Protein AF-A0A6G9AA62-F1 (afdb_monomer)

pLDDT: mean 89.62, std 13.91, range [37.59, 98.62]

Solvent-accessible surface area (backbone atoms only — not comparable to full-atom values): 10728 Å² total; per-residue (Å²): 132,85,83,77,78,73,75,77,73,77,62,62,68,56,56,49,32,52,48,32,47,56,48,25,75,75,38,83,63,73,64,15,57,51,30,44,52,48,27,54,50,53,51,53,49,50,54,50,49,55,50,51,53,52,52,49,50,51,51,50,53,51,49,56,52,51,52,53,52,49,55,53,50,50,55,50,48,53,52,50,51,53,49,51,53,52,50,50,52,50,50,51,50,54,51,51,51,53,50,50,50,48,53,52,50,52,52,52,51,52,52,52,53,53,51,49,54,52,50,53,52,50,51,52,49,53,50,53,53,50,52,51,49,50,53,51,49,52,57,48,54,75,79,43,81,92,69,61,67,68,57,51,55,49,52,33,55,52,24,52,54,48,21,57,53,22,57,76,70,69,38,64,68,64,17,51,52,22,50,53,53,27,49,54,44,52,51,56,57,49,57,49,60,61,61,80,74,114

Organism: NCBI:txid1404367

Mean predicted aligned error: 13.98 Å

Radius of gyration: 66.53 Å; Cα contacts (8 Å, |Δi|>4): 62; chains: 1; bounding box: 131×29×160 Å

Secondary structure (DSSP, 8-state):
------PPPP-HHHHHHHHHHHHHTTS-SHHHHHHHHHHHHHHHHHHHHHHHHHHHHHHHHHHHHHHHHHHHHHHHHHHHHHHHHHHHHHHHHHHHHHHHHHHHHHHHHHHHHHHHHHHHHHHHHHHHHHHHHHHHHHHHHHH-----HHHHHHHHHHHHHHHHHHHHHT-HHHHHHHHHHHHHHHHHHHHHHHHTT-

Structure (mmCIF, N/CA/C/O backbone):
data_AF-A0A6G9AA62-F1
#
_entry.id   AF-A0A6G9AA62-F1
#
loop_
_atom_site.group_PDB
_atom_site.id
_atom_site.type_symbol
_atom_site.label_atom_id
_atom_site.label_alt_id
_atom_site.label_comp_id
_atom_site.label_asym_id
_atom_site.label_entity_id
_atom_site.label_seq_id
_atom_site.pdbx_PDB_ins_code
_atom_site.Cartn_x
_atom_site.Cartn_y
_atom_site.Cartn_z
_atom_site.occupancy
_atom_site.B_iso_or_equiv
_atom_site.auth_seq_id
_atom_site.auth_comp_id
_atom_site.auth_asym_id
_atom_site.auth_atom_id
_atom_site.pdbx_PDB_model_num
ATOM 1 N N . MET A 1 1 ? 18.155 13.838 -45.714 1.00 38.03 1 MET A N 1
ATOM 2 C CA . MET A 1 1 ? 19.305 14.451 -46.409 1.00 38.03 1 MET A CA 1
ATOM 3 C C . MET A 1 1 ? 19.414 13.791 -47.768 1.00 38.03 1 MET A C 1
ATOM 5 O O . MET A 1 1 ? 19.450 12.569 -47.820 1.00 38.03 1 MET A O 1
ATOM 9 N N . SER A 1 2 ? 19.324 14.575 -48.843 1.00 37.59 2 SER A N 1
ATOM 10 C CA . SER A 1 2 ? 19.355 14.083 -50.222 1.00 37.59 2 SER A CA 1
ATOM 11 C C . SER A 1 2 ? 20.676 13.378 -50.504 1.00 37.59 2 SER A C 1
ATOM 13 O O . SER A 1 2 ? 21.735 13.972 -50.319 1.00 37.59 2 SER A O 1
ATOM 15 N N . ALA A 1 3 ? 20.611 12.127 -50.956 1.00 42.94 3 ALA A N 1
ATOM 16 C CA . ALA A 1 3 ? 21.754 11.456 -51.547 1.00 42.94 3 ALA A CA 1
ATOM 17 C C . ALA A 1 3 ? 22.099 12.197 -52.842 1.00 42.94 3 ALA A C 1
ATOM 19 O O . ALA A 1 3 ? 21.400 12.078 -53.850 1.00 42.94 3 ALA A O 1
ATOM 20 N N . THR A 1 4 ? 23.142 13.020 -52.799 1.00 39.53 4 THR A N 1
ATOM 21 C CA . THR A 1 4 ? 23.744 13.581 -54.001 1.00 39.53 4 THR A CA 1
ATOM 22 C C . THR A 1 4 ? 24.375 12.411 -54.743 1.00 39.53 4 THR A C 1
ATOM 24 O O . THR A 1 4 ? 25.478 11.981 -54.417 1.00 39.53 4 THR A O 1
ATOM 27 N N . VAL A 1 5 ? 23.639 11.840 -55.697 1.00 45.09 5 VAL A N 1
ATOM 28 C CA . VAL A 1 5 ? 24.186 10.899 -56.673 1.00 45.09 5 VAL A CA 1
ATOM 29 C C . VAL A 1 5 ? 25.213 11.688 -57.471 1.00 45.09 5 VAL A C 1
ATOM 31 O O . VAL A 1 5 ? 24.863 12.426 -58.389 1.00 45.09 5 VAL A O 1
ATOM 34 N N . VAL A 1 6 ? 26.476 11.601 -57.059 1.00 44.94 6 VAL A N 1
ATOM 35 C CA . VAL A 1 6 ? 27.604 12.078 -57.852 1.00 44.94 6 VAL A CA 1
ATOM 36 C C . VAL A 1 6 ? 27.614 11.204 -59.105 1.00 44.94 6 VAL A C 1
ATOM 38 O O . VAL A 1 6 ? 27.810 9.991 -58.986 1.00 44.94 6 VAL A O 1
ATOM 41 N N . PRO A 1 7 ? 27.344 11.759 -60.299 1.00 42.62 7 PRO A N 1
ATOM 42 C CA . PRO A 1 7 ? 27.456 10.990 -61.523 1.00 42.62 7 PRO A CA 1
ATOM 43 C C . PRO A 1 7 ? 28.919 10.572 -61.644 1.00 42.62 7 PRO A C 1
ATOM 45 O O . PRO A 1 7 ? 29.801 11.435 -61.615 1.00 42.62 7 PRO A O 1
ATOM 48 N N . LEU A 1 8 ? 29.188 9.267 -61.750 1.00 47.47 8 LEU A N 1
ATOM 49 C CA . LEU A 1 8 ? 30.526 8.811 -62.110 1.00 47.47 8 LEU A CA 1
ATOM 50 C C . LEU A 1 8 ? 30.920 9.518 -63.420 1.00 47.47 8 LEU A C 1
ATOM 52 O O . LEU A 1 8 ? 30.143 9.466 -64.380 1.00 47.47 8 LEU A O 1
ATOM 56 N N . PRO A 1 9 ? 32.081 10.193 -63.481 1.00 49.47 9 PRO A N 1
ATOM 57 C CA . PRO A 1 9 ? 32.549 10.781 -64.724 1.00 49.47 9 PRO A CA 1
ATOM 58 C C . PRO A 1 9 ? 32.715 9.678 -65.784 1.00 49.47 9 PRO A C 1
ATOM 60 O O . PRO A 1 9 ? 33.077 8.549 -65.437 1.00 49.47 9 PRO A O 1
ATOM 63 N N . PRO A 1 10 ? 32.444 9.972 -67.069 1.00 52.28 10 PRO A N 1
ATOM 64 C CA . PRO A 1 10 ? 32.625 9.005 -68.143 1.00 52.28 10 PRO A CA 1
ATOM 65 C C . PRO A 1 10 ? 34.072 8.501 -68.139 1.00 52.28 10 PRO A C 1
ATOM 67 O O . PRO A 1 10 ? 34.992 9.291 -67.949 1.00 52.28 10 PRO A O 1
ATOM 70 N N . ASN A 1 11 ? 34.213 7.181 -68.299 1.00 60.34 11 ASN A N 1
ATOM 71 C CA . ASN A 1 11 ? 35.403 6.319 -68.288 1.00 60.34 11 ASN A CA 1
ATOM 72 C C . ASN A 1 11 ? 36.683 6.883 -68.956 1.00 60.34 11 ASN A C 1
ATOM 74 O O . ASN A 1 11 ? 37.228 6.286 -69.884 1.00 60.34 11 ASN A O 1
ATOM 78 N N . SER A 1 12 ? 37.231 7.983 -68.451 1.00 60.78 12 SER A N 1
ATOM 79 C CA . SER A 1 12 ? 38.479 8.594 -68.922 1.00 60.78 12 SER A CA 1
ATOM 80 C C . SER A 1 12 ? 39.673 7.645 -68.773 1.00 60.78 12 SER A C 1
ATOM 82 O O . SER A 1 12 ? 40.617 7.675 -69.564 1.00 60.78 12 SER A O 1
ATOM 84 N N . SER A 1 13 ? 39.607 6.735 -67.797 1.00 64.75 13 SER A N 1
ATOM 85 C CA . SER A 1 13 ? 40.552 5.631 -67.633 1.00 64.75 13 SER A CA 1
ATOM 86 C C . SER A 1 13 ? 40.471 4.612 -68.774 1.00 64.75 13 SER A C 1
ATOM 88 O O . SER A 1 13 ? 41.521 4.160 -69.215 1.00 64.75 13 SER A O 1
ATOM 90 N N . SER A 1 14 ? 39.274 4.304 -69.293 1.00 76.06 14 SER A N 1
ATOM 91 C CA . SER A 1 14 ? 39.082 3.418 -70.455 1.00 76.06 14 SER A CA 1
ATOM 92 C C . SER A 1 14 ? 39.624 4.054 -71.727 1.00 76.06 14 SER A C 1
ATOM 94 O O . SER A 1 14 ? 40.351 3.413 -72.475 1.00 76.06 14 SER A O 1
ATOM 96 N N . GLU A 1 15 ? 39.351 5.342 -71.944 1.00 83.62 15 GLU A N 1
ATOM 97 C CA . GLU A 1 15 ? 39.896 6.071 -73.095 1.00 83.62 15 GLU A CA 1
ATOM 98 C C . GLU A 1 15 ? 41.434 6.106 -73.058 1.00 83.62 15 GLU A C 1
ATOM 100 O O . GLU A 1 15 ? 42.099 5.928 -74.081 1.00 83.62 15 GLU A O 1
ATOM 105 N N . THR A 1 16 ? 42.011 6.259 -71.862 1.00 85.69 16 THR A N 1
ATOM 106 C CA . THR A 1 16 ? 43.465 6.253 -71.653 1.00 85.69 16 THR A CA 1
ATOM 107 C C . THR A 1 16 ? 44.072 4.864 -71.872 1.00 85.69 16 THR A C 1
ATOM 109 O O . THR A 1 16 ? 45.097 4.745 -72.545 1.00 85.69 16 THR A O 1
ATOM 112 N N . THR A 1 17 ? 43.469 3.795 -71.344 1.00 89.75 17 THR A N 1
ATOM 113 C CA . THR A 1 17 ? 43.980 2.425 -71.531 1.00 89.75 17 THR A CA 1
ATOM 114 C C . THR A 1 17 ? 43.822 1.946 -72.974 1.00 89.75 17 THR A C 1
ATOM 116 O O . THR A 1 17 ? 44.737 1.302 -73.497 1.00 89.75 17 THR A O 1
ATOM 119 N N . ASP A 1 18 ? 42.738 2.319 -73.656 1.00 88.62 18 ASP A N 1
ATOM 120 C CA . ASP A 1 18 ? 42.514 2.014 -75.072 1.00 88.62 18 ASP A CA 1
ATOM 121 C C . ASP A 1 18 ? 43.479 2.780 -75.983 1.00 88.62 18 ASP A C 1
ATOM 123 O O . ASP A 1 18 ? 44.032 2.206 -76.928 1.00 88.62 18 ASP A O 1
ATOM 127 N N . PHE A 1 19 ? 43.773 4.045 -75.662 1.00 90.25 19 PHE A N 1
ATOM 128 C CA . PHE A 1 19 ? 44.821 4.810 -76.336 1.00 90.25 19 PHE A CA 1
ATOM 129 C C . PHE A 1 19 ? 46.203 4.162 -76.164 1.00 90.25 19 PHE A C 1
ATOM 131 O O . PHE A 1 19 ? 46.916 3.971 -77.151 1.00 90.25 19 PHE A O 1
ATOM 138 N N . LEU A 1 20 ? 46.571 3.762 -74.941 1.00 91.00 20 LEU A N 1
ATOM 139 C CA . LEU A 1 20 ? 47.844 3.080 -74.667 1.00 91.00 20 LEU A CA 1
ATOM 140 C C . LEU A 1 20 ? 47.952 1.747 -75.421 1.00 91.00 20 LEU A C 1
ATOM 142 O O . LEU A 1 20 ? 49.006 1.437 -75.979 1.00 91.00 20 LEU A O 1
ATOM 146 N N . ARG A 1 21 ? 46.855 0.985 -75.502 1.00 90.31 21 ARG A N 1
ATOM 147 C CA . ARG A 1 21 ? 46.782 -0.286 -76.239 1.00 90.31 21 ARG A CA 1
ATOM 148 C C . ARG A 1 21 ? 46.886 -0.076 -77.757 1.00 90.31 21 ARG A C 1
ATOM 150 O O . ARG A 1 21 ? 47.583 -0.837 -78.427 1.00 90.31 21 ARG A O 1
ATOM 157 N N . ARG A 1 22 ? 46.270 0.985 -78.293 1.00 90.81 22 ARG A N 1
ATOM 158 C CA . ARG A 1 22 ? 46.370 1.383 -79.711 1.00 90.81 22 ARG A CA 1
ATOM 159 C C . ARG A 1 22 ? 47.747 1.949 -80.074 1.00 90.81 22 ARG A C 1
ATOM 161 O O . ARG A 1 22 ? 48.219 1.738 -81.183 1.00 90.81 22 ARG A O 1
ATOM 168 N N . MET A 1 23 ? 48.416 2.644 -79.158 1.00 87.56 23 MET A N 1
ATOM 169 C CA . MET A 1 23 ? 49.804 3.079 -79.352 1.00 87.56 23 MET A CA 1
ATOM 170 C C . MET A 1 23 ? 50.776 1.900 -79.312 1.00 87.56 23 MET A C 1
ATOM 172 O O . MET A 1 23 ? 51.691 1.829 -80.130 1.00 87.56 23 MET A O 1
ATOM 176 N N . ALA A 1 24 ? 50.553 0.943 -78.411 1.00 88.88 24 ALA A N 1
ATOM 177 C CA . ALA A 1 24 ? 51.360 -0.267 -78.335 1.00 88.88 24 ALA A CA 1
ATOM 178 C C . ALA A 1 24 ? 51.290 -1.117 -79.615 1.00 88.88 24 ALA A C 1
ATOM 180 O O . ALA A 1 24 ? 52.281 -1.748 -79.967 1.00 88.88 24 ALA A O 1
ATOM 181 N N . SER A 1 25 ? 50.160 -1.112 -80.336 1.00 87.06 25 SER A N 1
ATOM 182 C CA . SER A 1 25 ? 50.032 -1.820 -81.618 1.00 87.06 25 SER A CA 1
ATOM 183 C C . SER A 1 25 ? 50.725 -1.119 -82.795 1.00 87.06 25 SER A C 1
ATOM 185 O O . SER A 1 25 ? 50.961 -1.758 -83.818 1.00 87.06 25 SER A O 1
ATOM 187 N N . MET A 1 26 ? 51.085 0.164 -82.657 1.00 87.94 26 MET A N 1
ATOM 188 C CA . MET A 1 26 ? 51.814 0.940 -83.674 1.00 87.94 26 MET A CA 1
ATOM 189 C C . MET A 1 26 ? 53.333 1.003 -83.434 1.00 87.94 26 MET A C 1
ATOM 191 O O . MET A 1 26 ? 54.069 1.395 -84.338 1.00 87.94 26 MET A O 1
ATOM 195 N N . VAL A 1 27 ? 53.823 0.628 -82.246 1.00 83.56 27 VAL A N 1
ATOM 196 C CA . VAL A 1 27 ? 55.244 0.729 -81.863 1.00 83.56 27 VAL A CA 1
ATOM 197 C C . VAL A 1 27 ? 55.811 -0.659 -81.551 1.00 83.56 27 VAL A C 1
ATOM 199 O O . VAL A 1 27 ? 55.365 -1.327 -80.624 1.00 83.56 27 VAL A O 1
ATOM 202 N N . SER A 1 28 ? 56.831 -1.095 -82.295 1.00 76.56 28 SER A N 1
ATOM 203 C CA . SER A 1 28 ? 57.456 -2.415 -82.120 1.00 76.56 28 SER A CA 1
ATOM 204 C C . SER A 1 28 ? 58.510 -2.451 -81.002 1.00 76.56 28 SER A C 1
ATOM 206 O O . SER A 1 28 ? 59.253 -1.489 -80.800 1.00 76.56 28 SER A O 1
ATOM 208 N N . GLY A 1 29 ? 58.644 -3.600 -80.332 1.00 84.19 29 GLY A N 1
ATOM 209 C CA . GLY A 1 29 ? 59.690 -3.869 -79.337 1.00 84.19 29 GLY A CA 1
ATOM 210 C C . GLY A 1 29 ? 59.310 -3.478 -77.902 1.00 84.19 29 GLY A C 1
ATOM 211 O O . GLY A 1 29 ? 58.136 -3.371 -77.552 1.00 84.19 29 GLY A O 1
ATOM 212 N N . ARG A 1 30 ? 60.321 -3.249 -77.053 1.00 86.50 30 ARG A N 1
ATOM 213 C CA . ARG A 1 30 ? 60.190 -3.029 -75.595 1.00 86.50 30 ARG A CA 1
ATOM 214 C C . ARG A 1 30 ? 59.218 -1.907 -75.201 1.00 86.50 30 ARG A C 1
ATOM 216 O O . ARG A 1 30 ? 58.569 -1.995 -74.162 1.00 86.50 30 ARG A O 1
ATOM 223 N N . ASN A 1 31 ? 59.092 -0.870 -76.027 1.00 86.56 31 ASN A N 1
ATOM 224 C CA . ASN A 1 31 ? 58.201 0.260 -75.757 1.00 86.56 31 ASN A CA 1
ATOM 225 C C . ASN A 1 31 ? 56.719 -0.134 -75.872 1.00 86.56 31 ASN A C 1
ATOM 227 O O . ASN A 1 31 ? 55.917 0.296 -75.046 1.00 86.56 31 ASN A O 1
ATOM 231 N N . GLY A 1 32 ? 56.360 -0.998 -76.830 1.00 88.12 32 GLY A N 1
ATOM 232 C CA . GLY A 1 32 ? 54.996 -1.524 -76.961 1.00 88.12 32 GLY A CA 1
ATOM 233 C C . GLY A 1 32 ? 54.593 -2.388 -75.761 1.00 88.12 32 GLY A C 1
ATOM 234 O O . GLY A 1 32 ? 53.513 -2.211 -75.198 1.00 88.12 32 GLY A O 1
ATOM 235 N N . GLU A 1 33 ? 55.496 -3.250 -75.281 1.00 91.12 33 GLU A N 1
ATOM 236 C CA . GLU A 1 33 ? 55.266 -4.061 -74.074 1.00 91.12 33 GLU A CA 1
ATOM 237 C C . GLU A 1 33 ? 55.091 -3.208 -72.810 1.00 91.12 33 GLU A C 1
ATOM 239 O O . GLU A 1 33 ? 54.241 -3.511 -71.970 1.00 91.12 33 GLU A O 1
ATOM 244 N N . MET A 1 34 ? 55.870 -2.130 -72.664 1.00 91.75 34 MET A N 1
ATOM 245 C CA . MET A 1 34 ? 55.733 -1.204 -71.536 1.00 91.75 34 MET A CA 1
ATOM 246 C C . MET A 1 34 ? 54.380 -0.483 -71.540 1.00 91.75 34 MET A C 1
ATOM 248 O O . MET A 1 34 ? 53.775 -0.347 -70.478 1.00 91.75 34 MET A O 1
ATOM 252 N N . LEU A 1 35 ? 53.878 -0.075 -72.710 1.00 92.56 35 LEU A N 1
ATOM 253 C CA . LEU A 1 35 ? 52.559 0.555 -72.844 1.00 92.56 35 LEU A CA 1
ATOM 254 C C . LEU A 1 35 ? 51.418 -0.420 -72.509 1.00 92.56 35 LEU A C 1
ATOM 256 O O . LEU A 1 35 ? 50.489 -0.043 -71.795 1.00 92.56 35 LEU A O 1
ATOM 260 N N . LEU A 1 36 ? 51.513 -1.685 -72.937 1.00 91.44 36 LEU A N 1
ATOM 261 C CA . LEU A 1 36 ? 50.539 -2.722 -72.561 1.00 91.44 36 LEU A CA 1
ATOM 262 C C . LEU A 1 36 ? 50.559 -3.013 -71.057 1.00 91.44 36 LEU A C 1
ATOM 264 O O . LEU A 1 36 ? 49.500 -3.115 -70.436 1.00 91.44 36 LEU A O 1
ATOM 268 N N . ARG A 1 37 ? 51.752 -3.103 -70.451 1.00 93.25 37 ARG A N 1
ATOM 269 C CA . ARG A 1 37 ? 51.889 -3.268 -68.994 1.00 93.25 37 ARG A CA 1
ATOM 270 C C . ARG A 1 37 ? 51.317 -2.075 -68.234 1.00 93.25 37 ARG A C 1
ATOM 272 O O . ARG A 1 37 ? 50.638 -2.284 -67.235 1.00 93.25 37 ARG A O 1
ATOM 279 N N . ALA A 1 38 ? 51.559 -0.851 -68.703 1.00 92.69 38 ALA A N 1
ATOM 280 C CA . ALA A 1 38 ? 51.006 0.357 -68.098 1.00 92.69 38 ALA A CA 1
ATOM 281 C C . ALA A 1 38 ? 49.471 0.374 -68.170 1.00 92.69 38 ALA A C 1
ATOM 283 O O . ALA A 1 38 ? 48.826 0.638 -67.157 1.00 92.69 38 ALA A O 1
ATOM 284 N N . ALA A 1 39 ? 48.886 0.017 -69.319 1.00 90.88 39 ALA A N 1
ATOM 285 C CA . ALA A 1 39 ? 47.436 -0.082 -69.476 1.00 90.88 39 ALA A CA 1
ATOM 286 C C . ALA A 1 39 ? 46.817 -1.105 -68.503 1.00 90.88 39 ALA A C 1
ATOM 288 O O . ALA A 1 39 ? 45.863 -0.778 -67.801 1.00 90.88 39 ALA A O 1
ATOM 289 N N . ALA A 1 40 ? 47.406 -2.302 -68.391 1.00 92.06 40 ALA A N 1
ATOM 290 C CA . ALA A 1 40 ? 46.944 -3.335 -67.458 1.00 92.06 40 ALA A CA 1
ATOM 291 C C . ALA A 1 40 ? 47.064 -2.905 -65.982 1.00 92.06 40 ALA A C 1
ATOM 293 O O . ALA A 1 40 ? 46.194 -3.207 -65.163 1.00 92.06 40 ALA A O 1
ATOM 294 N N . LEU A 1 41 ? 48.125 -2.169 -65.633 1.00 94.62 41 LEU A N 1
ATOM 295 C CA . LEU A 1 41 ? 48.307 -1.630 -64.284 1.00 94.62 41 LEU A CA 1
ATOM 296 C C . LEU A 1 41 ? 47.235 -0.589 -63.948 1.00 94.62 41 LEU A C 1
ATOM 298 O O . LEU A 1 41 ? 46.621 -0.689 -62.887 1.00 94.62 41 LEU A O 1
ATOM 302 N N . ILE A 1 42 ? 46.977 0.359 -64.855 1.00 92.06 42 ILE A N 1
ATOM 303 C CA . ILE A 1 42 ? 45.942 1.391 -64.686 1.00 92.06 42 ILE A CA 1
ATOM 304 C C . ILE A 1 42 ? 44.567 0.743 -64.509 1.00 92.06 42 ILE A C 1
ATOM 306 O O . ILE A 1 42 ? 43.839 1.108 -63.589 1.00 92.06 42 ILE A O 1
ATOM 310 N N . GLU A 1 43 ? 44.238 -0.259 -65.324 1.00 90.81 43 GLU A N 1
ATOM 311 C CA . GLU A 1 43 ? 42.973 -0.993 -65.236 1.00 90.81 43 GLU A CA 1
ATOM 312 C C . GLU A 1 43 ? 42.830 -1.733 -63.892 1.00 90.81 43 GLU A C 1
ATOM 314 O O . GLU A 1 43 ? 41.805 -1.613 -63.218 1.00 90.81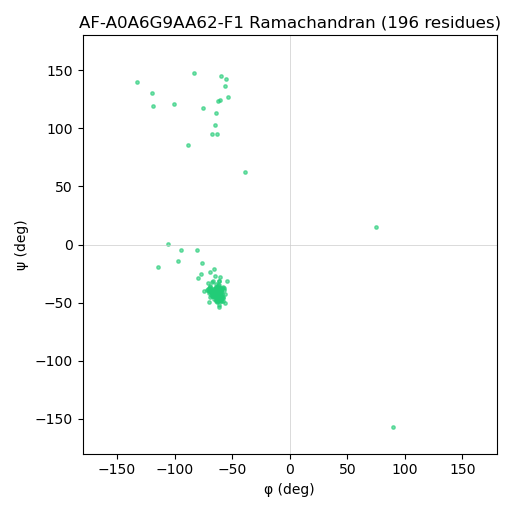 43 GLU A O 1
ATOM 319 N N . SER A 1 44 ? 43.886 -2.415 -63.431 1.00 93.06 44 SER A N 1
ATOM 320 C CA . SER A 1 44 ? 43.871 -3.107 -62.133 1.00 93.06 44 SER A CA 1
ATOM 321 C C . SER A 1 44 ? 43.736 -2.146 -60.943 1.00 93.06 44 SER A C 1
ATOM 323 O O . SER A 1 44 ? 43.000 -2.425 -59.992 1.00 93.06 44 SER A O 1
ATOM 325 N N . LEU A 1 45 ? 44.409 -0.992 -60.999 1.00 93.25 45 LEU A N 1
ATOM 326 C CA . LEU A 1 45 ? 44.331 0.039 -59.968 1.00 93.25 45 LEU A CA 1
ATOM 327 C C . LEU A 1 45 ? 42.959 0.713 -59.963 1.00 93.25 45 LEU A C 1
ATOM 329 O O . LEU A 1 45 ? 42.412 0.919 -58.882 1.00 93.25 45 LEU A O 1
ATOM 333 N N . ALA A 1 46 ? 42.378 0.985 -61.134 1.00 90.00 46 ALA A N 1
ATOM 334 C CA . ALA A 1 46 ? 41.029 1.530 -61.254 1.00 90.00 46 ALA A CA 1
ATOM 335 C C . ALA A 1 46 ? 39.985 0.562 -60.681 1.00 90.00 46 ALA A C 1
ATOM 337 O O . ALA A 1 46 ? 39.140 0.968 -59.883 1.00 90.00 46 ALA A O 1
ATOM 338 N N . GLN A 1 47 ? 40.084 -0.733 -60.998 1.00 90.75 47 GLN A N 1
ATOM 339 C CA . GLN A 1 47 ? 39.176 -1.743 -60.452 1.00 90.75 47 GLN A CA 1
ATOM 340 C C . GLN A 1 47 ? 39.298 -1.865 -58.929 1.00 90.75 47 GLN A C 1
ATOM 342 O O . GLN A 1 47 ? 38.290 -1.966 -58.218 1.00 90.75 47 GLN A O 1
ATOM 347 N N . ARG A 1 48 ? 40.528 -1.827 -58.408 1.00 94.94 48 ARG A N 1
ATOM 348 C CA . ARG A 1 48 ? 40.774 -1.867 -56.963 1.00 94.94 48 ARG A CA 1
ATOM 349 C C . ARG A 1 48 ? 40.263 -0.608 -56.264 1.00 94.94 48 ARG A C 1
ATOM 351 O O . ARG A 1 48 ? 39.664 -0.734 -55.201 1.00 94.94 48 ARG A O 1
ATOM 358 N N . ALA A 1 49 ? 40.451 0.569 -56.861 1.00 93.50 49 ALA A N 1
ATOM 359 C CA . ALA A 1 49 ? 39.939 1.836 -56.342 1.00 93.50 49 ALA A CA 1
ATOM 360 C C . ALA A 1 49 ? 38.404 1.836 -56.287 1.00 93.50 49 ALA A C 1
ATOM 362 O O . ALA A 1 49 ? 37.843 2.068 -55.221 1.00 93.50 49 ALA A O 1
ATOM 363 N N . MET A 1 50 ? 37.728 1.439 -57.371 1.00 91.12 50 MET A N 1
ATOM 364 C CA . MET A 1 50 ? 36.262 1.327 -57.392 1.00 91.12 50 MET A CA 1
ATOM 365 C C . MET A 1 50 ? 35.733 0.339 -56.346 1.00 91.12 50 MET A C 1
ATOM 367 O O . MET A 1 50 ? 34.706 0.577 -55.715 1.00 91.12 50 MET A O 1
ATOM 371 N N . THR A 1 51 ? 36.422 -0.787 -56.149 1.00 95.44 51 THR A N 1
ATOM 372 C CA . THR A 1 51 ? 36.025 -1.775 -55.134 1.00 95.44 51 THR A CA 1
ATOM 373 C C . THR A 1 51 ? 36.215 -1.220 -53.722 1.00 95.44 51 THR A C 1
ATOM 375 O O . THR A 1 51 ? 35.328 -1.368 -52.884 1.00 95.44 51 THR A O 1
ATOM 378 N N . ALA A 1 52 ? 37.337 -0.541 -53.467 1.00 96.25 52 ALA A N 1
ATOM 379 C CA . ALA A 1 52 ? 37.610 0.101 -52.185 1.00 96.25 52 ALA A CA 1
ATOM 380 C C . ALA A 1 52 ? 36.594 1.211 -51.869 1.00 96.25 52 ALA A C 1
ATOM 382 O O . ALA A 1 52 ? 36.096 1.268 -50.749 1.00 96.25 52 ALA A O 1
ATOM 383 N N . GLU A 1 53 ? 36.224 2.039 -52.848 1.00 95.38 53 GLU A N 1
ATOM 384 C CA . GLU A 1 53 ? 35.217 3.094 -52.676 1.00 95.38 53 GLU A CA 1
ATOM 385 C C . GLU A 1 53 ? 33.833 2.534 -52.340 1.00 95.38 53 GLU A C 1
ATOM 387 O O . GLU A 1 53 ? 33.153 3.074 -51.465 1.00 95.38 53 GLU A O 1
ATOM 392 N N . ARG A 1 54 ? 33.423 1.435 -52.989 1.00 95.81 54 ARG A N 1
ATOM 393 C CA . ARG A 1 54 ? 32.151 0.761 -52.679 1.00 95.81 54 ARG A CA 1
ATOM 394 C C . ARG A 1 54 ? 32.144 0.192 -51.265 1.00 95.81 54 ARG A C 1
ATOM 396 O O . ARG A 1 54 ? 31.169 0.389 -50.548 1.00 95.81 54 ARG A O 1
ATOM 403 N N . LEU A 1 55 ? 33.220 -0.485 -50.863 1.00 96.88 55 LEU A N 1
ATOM 404 C CA . LEU A 1 55 ? 33.348 -1.029 -49.507 1.00 96.88 55 LEU A CA 1
ATOM 405 C C . LEU A 1 55 ? 33.363 0.084 -48.458 1.00 96.88 55 LEU A C 1
ATOM 407 O O . LEU A 1 55 ? 32.707 -0.045 -47.430 1.00 96.88 55 LEU A O 1
ATOM 411 N N . PHE A 1 56 ? 34.055 1.191 -48.732 1.00 96.69 56 PHE A N 1
ATOM 412 C CA . PHE A 1 56 ? 34.073 2.347 -47.843 1.00 96.69 56 PHE A CA 1
ATOM 413 C C . PHE A 1 56 ? 32.675 2.954 -47.672 1.00 96.69 56 PHE A C 1
ATOM 415 O O . PHE A 1 56 ? 32.257 3.200 -46.544 1.00 96.69 56 PHE A O 1
ATOM 422 N N . HIS A 1 57 ? 31.919 3.125 -48.763 1.00 96.56 57 HIS A N 1
ATOM 423 C CA . HIS A 1 57 ? 30.535 3.604 -48.682 1.00 96.56 57 HIS A CA 1
ATOM 424 C C . HIS A 1 57 ? 29.643 2.652 -47.880 1.00 96.56 57 HIS A C 1
ATOM 426 O O . HIS A 1 57 ? 28.899 3.103 -47.013 1.00 96.56 57 HIS A O 1
ATOM 432 N N . GLN A 1 58 ? 29.748 1.339 -48.109 1.00 96.75 58 GLN A N 1
ATOM 433 C CA . GLN A 1 58 ? 28.988 0.345 -47.343 1.00 96.75 58 GLN A CA 1
ATOM 434 C C . GLN A 1 58 ? 29.318 0.406 -45.848 1.00 96.75 58 GLN A C 1
ATOM 436 O O . GLN A 1 58 ? 28.410 0.471 -45.022 1.00 96.75 58 GLN A O 1
ATOM 441 N N . GLN A 1 59 ? 30.604 0.462 -45.495 1.00 97.31 59 GLN A N 1
ATOM 442 C CA . GLN A 1 59 ? 31.033 0.598 -44.102 1.00 97.31 59 GLN A CA 1
ATOM 443 C C . GLN A 1 59 ? 30.555 1.907 -43.475 1.00 97.31 59 GLN A C 1
ATOM 445 O O . GLN A 1 59 ? 30.170 1.923 -42.308 1.00 97.31 59 GLN A O 1
ATOM 450 N N . GLN A 1 60 ? 30.554 3.005 -44.231 1.00 97.12 60 GLN A N 1
ATOM 451 C CA . GLN A 1 60 ? 30.050 4.284 -43.749 1.00 97.12 60 GLN A CA 1
ATOM 452 C C . GLN A 1 60 ? 28.543 4.215 -43.470 1.00 97.12 60 GLN A C 1
ATOM 454 O O . GLN A 1 60 ? 28.095 4.670 -42.416 1.00 97.12 60 GLN A O 1
ATOM 459 N N . GLU A 1 61 ? 27.761 3.605 -44.362 1.00 97.19 61 GLU A N 1
ATOM 460 C CA . GLU A 1 61 ? 26.330 3.388 -44.138 1.00 97.19 61 GLU A CA 1
ATOM 461 C C . GLU A 1 61 ? 26.075 2.513 -42.906 1.00 97.19 61 GLU A C 1
ATOM 463 O O . GLU A 1 61 ? 25.276 2.882 -42.044 1.00 97.19 61 GLU A O 1
ATOM 468 N N . GLU A 1 62 ? 26.776 1.387 -42.771 1.00 97.38 62 GLU A N 1
ATOM 469 C CA . GLU A 1 62 ? 26.654 0.512 -41.601 1.00 97.38 62 GLU A CA 1
ATOM 470 C C . GLU A 1 62 ? 27.057 1.218 -40.306 1.00 97.38 62 GLU A C 1
ATOM 472 O O . GLU A 1 62 ? 26.338 1.120 -39.310 1.00 97.38 62 GLU A O 1
ATOM 477 N N . HIS A 1 63 ? 28.144 1.992 -40.325 1.00 97.25 63 HIS A N 1
ATOM 478 C CA . HIS A 1 63 ? 28.574 2.784 -39.179 1.00 97.25 63 HIS A CA 1
ATOM 479 C C . HIS A 1 63 ? 27.491 3.786 -38.771 1.00 97.25 63 HIS A C 1
ATOM 481 O O . HIS A 1 63 ? 27.110 3.823 -37.605 1.00 97.25 63 HIS A O 1
ATOM 487 N N . THR A 1 64 ? 26.931 4.549 -39.719 1.00 97.62 64 THR A N 1
ATOM 488 C CA . THR A 1 64 ? 25.848 5.505 -39.412 1.00 97.62 64 THR A CA 1
ATOM 489 C C . THR A 1 64 ? 24.590 4.824 -38.873 1.00 97.62 64 THR A C 1
ATOM 491 O O . THR A 1 64 ? 23.953 5.337 -37.954 1.00 97.62 64 THR A O 1
ATOM 494 N N . ARG A 1 65 ? 24.235 3.638 -39.382 1.00 97.75 65 ARG A N 1
ATOM 495 C CA . ARG A 1 65 ? 23.117 2.853 -38.835 1.00 97.75 65 ARG A CA 1
ATOM 496 C C . ARG A 1 65 ? 23.424 2.374 -37.419 1.00 97.75 65 ARG A C 1
ATOM 498 O O . ARG A 1 65 ? 22.573 2.488 -36.540 1.00 97.75 65 ARG A O 1
ATOM 505 N N . SER A 1 66 ? 24.637 1.881 -37.183 1.00 97.94 66 SER A N 1
ATOM 506 C CA . SER A 1 66 ? 25.062 1.402 -35.868 1.00 97.94 66 SER A CA 1
ATOM 507 C C . SER A 1 66 ? 25.102 2.522 -34.831 1.00 97.94 66 SER A C 1
ATOM 509 O O . SER A 1 66 ? 24.731 2.279 -33.684 1.00 97.94 66 SER A O 1
ATOM 511 N N . THR A 1 67 ? 25.529 3.735 -35.198 1.00 98.19 67 THR A N 1
ATOM 512 C CA . THR A 1 67 ? 25.539 4.873 -34.267 1.00 98.19 67 THR A CA 1
ATOM 513 C C . THR A 1 67 ? 24.125 5.263 -33.862 1.00 98.19 67 THR A C 1
ATOM 515 O O . THR A 1 67 ? 23.866 5.402 -32.672 1.00 98.19 67 THR A O 1
ATOM 518 N N . VAL A 1 68 ? 23.193 5.331 -34.819 1.00 98.06 68 VAL A N 1
ATOM 519 C CA . VAL A 1 68 ? 21.781 5.644 -34.536 1.00 98.06 68 VAL A CA 1
ATOM 520 C C . VAL A 1 68 ? 21.142 4.584 -33.636 1.00 98.06 68 VAL A C 1
ATOM 522 O O . VAL A 1 68 ? 20.437 4.921 -32.688 1.00 98.06 68 VAL A O 1
ATOM 525 N N . LEU A 1 69 ? 21.402 3.297 -33.892 1.00 98.06 69 LEU A N 1
ATOM 526 C CA . LEU A 1 69 ? 20.886 2.218 -33.043 1.00 98.06 69 LEU A CA 1
ATOM 527 C C . LEU A 1 69 ? 21.464 2.270 -31.626 1.00 98.06 69 LEU A C 1
ATOM 529 O O . LEU A 1 69 ? 20.727 2.039 -30.669 1.00 98.06 69 LEU A O 1
ATOM 533 N N . ARG A 1 70 ? 22.756 2.589 -31.484 1.00 98.31 70 ARG A N 1
ATOM 534 C CA . ARG A 1 70 ? 23.395 2.733 -30.171 1.00 98.31 70 ARG A CA 1
ATOM 535 C C . ARG A 1 70 ? 22.796 3.898 -29.387 1.00 98.31 70 ARG A C 1
ATOM 537 O O . ARG A 1 70 ? 22.442 3.707 -28.233 1.00 98.31 70 ARG A O 1
ATOM 544 N N . GLU A 1 71 ? 22.618 5.056 -30.016 1.00 98.25 71 GLU A N 1
ATOM 545 C CA . GLU A 1 71 ? 21.987 6.222 -29.381 1.00 98.25 71 GLU A CA 1
ATOM 546 C C . GLU A 1 71 ? 20.546 5.920 -28.945 1.00 98.25 71 GLU A C 1
ATOM 548 O O . GLU A 1 71 ? 20.152 6.238 -27.825 1.00 98.25 71 GLU A O 1
ATOM 553 N N . ALA A 1 72 ? 19.764 5.240 -29.790 1.00 98.12 72 ALA A N 1
ATOM 554 C CA . ALA A 1 72 ? 18.409 4.825 -29.434 1.00 98.12 72 ALA A CA 1
ATOM 555 C C . ALA A 1 72 ? 18.390 3.829 -28.260 1.00 98.12 72 ALA A C 1
ATOM 557 O O . ALA A 1 72 ? 17.525 3.921 -27.387 1.00 98.12 72 ALA A O 1
ATOM 558 N N . ALA A 1 73 ? 19.341 2.891 -28.222 1.00 97.88 73 ALA A N 1
ATOM 559 C CA . ALA A 1 73 ? 19.476 1.932 -27.130 1.00 97.88 73 ALA A CA 1
ATOM 560 C C . ALA A 1 73 ? 19.911 2.602 -25.816 1.00 97.88 73 ALA A C 1
ATOM 562 O O . ALA A 1 73 ? 19.383 2.254 -24.762 1.00 97.88 73 ALA A O 1
ATOM 563 N N . GLU A 1 74 ? 20.822 3.577 -25.873 1.00 98.25 74 GLU A N 1
ATOM 564 C CA . GLU A 1 74 ? 21.252 4.369 -24.712 1.00 98.25 74 GLU A CA 1
ATOM 565 C C . GLU A 1 74 ? 20.078 5.163 -24.129 1.00 98.25 74 GLU A C 1
ATOM 567 O O . GLU A 1 74 ? 19.778 5.020 -22.946 1.00 98.25 74 GLU A O 1
ATOM 572 N N . LEU A 1 75 ? 19.316 5.875 -24.967 1.00 98.12 75 LEU A N 1
ATOM 573 C CA . LEU A 1 75 ? 18.116 6.596 -24.525 1.00 98.12 75 LEU A CA 1
ATOM 574 C C . LEU A 1 75 ? 17.057 5.667 -23.913 1.00 98.12 75 LEU A C 1
ATOM 576 O O . LEU A 1 75 ? 16.426 6.011 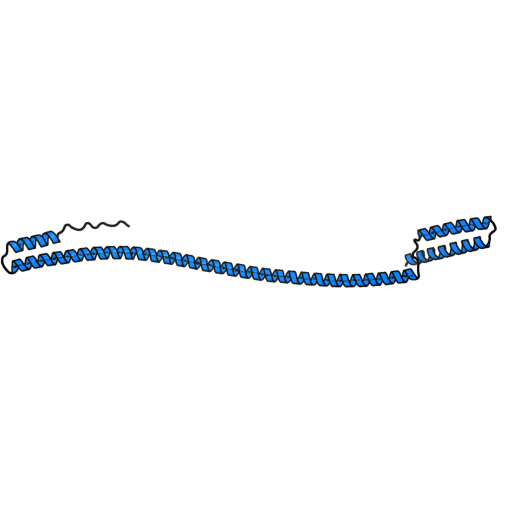-22.912 1.00 98.12 75 LEU A O 1
ATOM 580 N N . ALA A 1 76 ? 16.849 4.485 -24.499 1.00 98.25 76 ALA A N 1
ATOM 581 C CA . ALA A 1 76 ? 15.928 3.494 -23.949 1.00 98.25 76 ALA A CA 1
ATOM 582 C C . ALA A 1 76 ? 16.419 2.946 -22.598 1.00 98.25 76 ALA A C 1
ATOM 584 O O . ALA A 1 76 ? 15.614 2.773 -21.683 1.00 98.25 76 ALA A O 1
ATOM 585 N N . SER A 1 77 ? 17.726 2.707 -22.460 1.00 98.06 77 SER A N 1
ATOM 586 C CA . SER A 1 77 ? 18.346 2.270 -21.208 1.00 98.06 77 SER A CA 1
ATOM 587 C C . SER A 1 77 ? 18.186 3.325 -20.114 1.00 98.06 77 SER A C 1
ATOM 589 O O . SER A 1 77 ? 17.727 2.996 -19.023 1.00 98.06 77 SER A O 1
ATOM 591 N N . ASP A 1 78 ? 18.478 4.591 -20.410 1.00 98.44 78 ASP A N 1
ATOM 592 C CA . ASP A 1 78 ? 18.323 5.696 -19.457 1.00 98.44 78 ASP A CA 1
ATOM 593 C C . ASP A 1 78 ? 16.863 5.847 -19.007 1.00 98.44 78 ASP A C 1
ATOM 595 O O . ASP A 1 78 ? 16.579 6.004 -17.817 1.00 98.44 78 ASP A O 1
ATOM 599 N N . ALA A 1 79 ? 15.914 5.711 -19.939 1.00 98.31 79 ALA A N 1
ATOM 600 C CA . ALA A 1 79 ? 14.491 5.724 -19.617 1.00 98.31 79 ALA A CA 1
ATOM 601 C C . ALA A 1 79 ? 14.090 4.557 -18.695 1.00 98.31 79 ALA A C 1
ATOM 603 O O . ALA A 1 79 ? 13.338 4.758 -17.737 1.00 98.31 79 ALA A O 1
ATOM 604 N N . MET A 1 80 ? 14.596 3.345 -18.949 1.00 98.31 80 MET A N 1
ATOM 605 C CA . MET A 1 80 ? 14.347 2.182 -18.088 1.00 98.31 80 MET A CA 1
ATOM 606 C C . MET A 1 80 ? 14.963 2.359 -16.696 1.00 98.31 80 MET A C 1
ATOM 608 O O . MET A 1 80 ? 14.313 2.038 -15.701 1.00 98.31 80 MET A O 1
ATOM 612 N N . VAL A 1 81 ? 16.181 2.898 -16.606 1.00 98.50 81 VAL A N 1
ATOM 613 C CA . VAL A 1 81 ? 16.833 3.209 -15.324 1.00 98.50 81 VAL A CA 1
ATOM 614 C C . VAL A 1 81 ? 15.994 4.211 -14.532 1.00 98.50 81 VAL A C 1
ATOM 616 O O . VAL A 1 81 ? 15.685 3.946 -13.369 1.00 98.50 81 VAL A O 1
ATOM 619 N N . GLY A 1 82 ? 15.519 5.284 -15.171 1.00 98.44 82 GLY A N 1
ATOM 620 C CA . GLY A 1 82 ? 14.632 6.257 -14.529 1.00 98.44 82 GLY A CA 1
ATOM 621 C C . GLY A 1 82 ? 13.323 5.640 -14.017 1.00 98.44 82 GLY A C 1
ATOM 622 O O . GLY A 1 82 ? 12.879 5.948 -12.910 1.00 98.44 82 GLY A O 1
ATOM 623 N N . GLN A 1 83 ? 12.721 4.709 -14.766 1.00 98.50 83 GLN A N 1
ATOM 624 C CA . GLN A 1 83 ? 11.534 3.975 -14.302 1.00 98.50 83 GLN A CA 1
ATOM 625 C C . GLN A 1 83 ? 11.837 3.078 -13.095 1.00 98.50 83 GLN A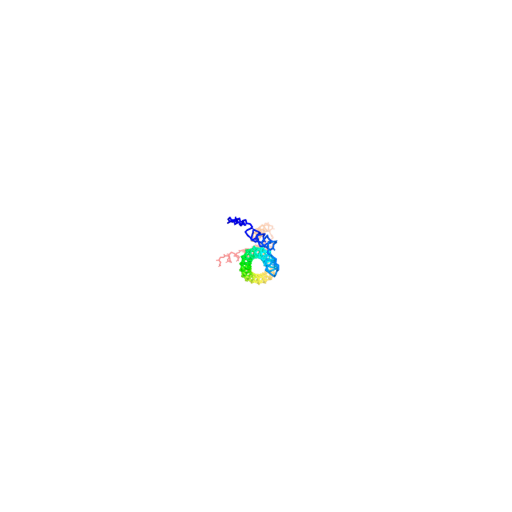 C 1
ATOM 627 O O . GLN A 1 83 ? 11.035 3.019 -12.162 1.00 98.50 83 GLN A O 1
ATOM 632 N N . ILE A 1 84 ? 12.987 2.398 -13.082 1.00 98.50 84 ILE A N 1
ATOM 633 C CA . ILE A 1 84 ? 13.411 1.565 -11.947 1.00 98.50 84 ILE A CA 1
ATOM 634 C C . ILE A 1 84 ? 13.610 2.423 -10.696 1.00 98.50 84 ILE A C 1
ATOM 636 O O . ILE A 1 84 ? 13.182 2.026 -9.611 1.00 98.50 84 ILE A O 1
ATOM 640 N N . GLU A 1 85 ? 14.233 3.592 -10.825 1.00 98.56 85 GLU A N 1
ATOM 641 C CA . GLU A 1 85 ? 14.416 4.526 -9.711 1.00 98.56 85 GLU A CA 1
ATOM 642 C C . GLU A 1 85 ? 13.076 5.041 -9.176 1.00 98.56 85 GLU A C 1
ATOM 644 O O . GLU A 1 85 ? 12.848 5.006 -7.965 1.00 98.56 85 GLU A O 1
ATOM 649 N N . ALA A 1 86 ? 12.151 5.417 -10.065 1.00 98.50 86 ALA A N 1
ATOM 650 C CA . ALA A 1 86 ? 10.809 5.847 -9.681 1.00 98.50 86 ALA A CA 1
ATOM 651 C C . ALA A 1 86 ? 10.027 4.739 -8.952 1.00 98.50 86 ALA A C 1
ATOM 653 O O . ALA A 1 86 ? 9.442 4.984 -7.896 1.00 98.50 86 ALA A O 1
ATOM 654 N N . LEU A 1 87 ? 10.057 3.504 -9.463 1.00 98.56 87 LEU A N 1
ATOM 655 C CA . LEU A 1 87 ? 9.402 2.360 -8.820 1.00 98.56 87 LEU A CA 1
ATOM 656 C C . LEU A 1 87 ? 10.030 2.023 -7.464 1.00 98.56 87 LEU A C 1
ATOM 658 O O . LEU A 1 87 ? 9.315 1.683 -6.523 1.00 98.56 87 LEU A O 1
ATOM 662 N N . ARG A 1 88 ? 11.356 2.140 -7.330 1.00 98.62 88 ARG A N 1
ATOM 663 C CA . ARG A 1 88 ? 12.040 1.960 -6.041 1.00 98.62 88 ARG A CA 1
ATOM 664 C C . ARG A 1 88 ? 11.627 3.022 -5.027 1.00 98.62 88 ARG A C 1
ATOM 666 O O . ARG A 1 88 ? 11.407 2.673 -3.870 1.00 98.62 88 ARG A O 1
ATOM 673 N N . ALA A 1 89 ? 11.486 4.277 -5.451 1.00 98.50 89 ALA A N 1
ATOM 674 C CA . ALA A 1 89 ? 11.000 5.351 -4.589 1.00 98.50 89 ALA A CA 1
ATOM 675 C C . ALA A 1 89 ? 9.560 5.085 -4.119 1.00 98.50 89 ALA A C 1
ATOM 677 O O . ALA A 1 89 ? 9.291 5.141 -2.921 1.00 98.50 89 ALA A O 1
ATOM 678 N N . GLN A 1 90 ? 8.668 4.689 -5.034 1.00 98.50 90 GLN A N 1
ATOM 679 C CA . GLN A 1 90 ? 7.290 4.313 -4.693 1.00 98.50 90 GLN A CA 1
ATOM 680 C C . GLN A 1 90 ? 7.235 3.118 -3.735 1.00 98.50 90 GLN A C 1
ATOM 682 O O . GLN A 1 90 ? 6.469 3.128 -2.776 1.00 98.50 90 GLN A O 1
ATOM 687 N N . LEU A 1 91 ? 8.067 2.094 -3.950 1.00 98.56 91 LEU A N 1
ATOM 688 C CA . LEU A 1 91 ? 8.128 0.939 -3.053 1.00 98.56 91 LEU A CA 1
ATOM 689 C C . LEU A 1 91 ? 8.607 1.346 -1.656 1.00 98.56 91 LEU A C 1
ATOM 691 O O . LEU A 1 91 ? 8.045 0.881 -0.664 1.00 98.56 91 LEU A O 1
ATOM 695 N N . ALA A 1 92 ? 9.608 2.224 -1.564 1.00 98.44 92 ALA A N 1
ATOM 696 C CA . ALA A 1 92 ? 10.092 2.742 -0.287 1.00 98.44 92 ALA A CA 1
ATOM 697 C C . ALA A 1 92 ? 9.003 3.536 0.452 1.00 98.44 92 ALA A C 1
ATOM 699 O O . ALA A 1 92 ? 8.801 3.325 1.647 1.00 98.44 92 ALA A O 1
ATOM 700 N N . GLU A 1 93 ? 8.259 4.384 -0.260 1.00 98.38 93 GLU A N 1
ATOM 701 C CA . GLU A 1 93 ? 7.148 5.162 0.293 1.00 98.38 93 GLU A CA 1
ATOM 702 C C . GLU A 1 93 ? 5.998 4.268 0.777 1.00 98.38 93 GLU A C 1
ATOM 704 O O . GLU A 1 93 ? 5.552 4.393 1.920 1.00 98.38 93 GLU A O 1
ATOM 709 N N . VAL A 1 94 ? 5.561 3.303 -0.037 1.00 98.44 94 VAL A N 1
ATOM 710 C CA . VAL A 1 94 ? 4.515 2.339 0.349 1.00 98.44 94 VAL A CA 1
ATOM 711 C C . VAL A 1 94 ? 4.960 1.488 1.541 1.00 98.44 94 VAL A C 1
ATOM 713 O O . VAL A 1 94 ? 4.174 1.195 2.437 1.00 98.44 94 VAL A O 1
ATOM 716 N N . THR A 1 95 ? 6.237 1.112 1.599 1.00 98.38 95 THR A N 1
ATOM 717 C CA . THR A 1 95 ? 6.767 0.340 2.731 1.00 98.38 95 THR A CA 1
ATOM 718 C C . THR A 1 95 ? 6.805 1.178 4.009 1.00 98.38 95 THR A C 1
ATOM 720 O O . THR A 1 95 ? 6.445 0.678 5.075 1.00 98.38 95 THR A O 1
ATOM 723 N N . ALA A 1 96 ? 7.205 2.449 3.917 1.00 98.25 96 ALA A N 1
ATOM 724 C CA . ALA A 1 96 ? 7.240 3.361 5.057 1.00 98.25 96 ALA A CA 1
ATOM 725 C C . ALA A 1 96 ? 5.832 3.678 5.585 1.00 98.25 96 ALA A C 1
ATOM 727 O O . ALA A 1 96 ? 5.601 3.621 6.792 1.00 98.25 96 ALA A O 1
ATOM 728 N N . THR A 1 97 ? 4.882 3.949 4.689 1.00 98.44 97 THR A N 1
ATOM 729 C CA . THR A 1 97 ? 3.475 4.192 5.050 1.00 98.44 97 THR A CA 1
ATOM 730 C C . THR A 1 97 ? 2.840 2.956 5.681 1.00 98.44 97 THR A C 1
ATOM 732 O O . THR A 1 97 ? 2.284 3.058 6.771 1.00 98.44 97 THR A O 1
ATOM 735 N N . ALA A 1 98 ? 3.026 1.769 5.097 1.00 98.31 98 ALA A N 1
ATOM 736 C CA . ALA A 1 98 ? 2.525 0.522 5.677 1.00 98.31 98 ALA A CA 1
ATOM 737 C C . ALA A 1 98 ? 3.143 0.209 7.053 1.00 98.31 98 ALA A C 1
ATOM 739 O O . ALA A 1 98 ? 2.473 -0.352 7.921 1.00 98.31 98 ALA A O 1
ATOM 740 N N . ALA A 1 99 ? 4.418 0.546 7.275 1.00 98.25 99 ALA A N 1
ATOM 741 C CA . ALA A 1 99 ? 5.051 0.396 8.584 1.00 98.25 99 ALA A CA 1
ATOM 742 C C . ALA A 1 99 ? 4.431 1.345 9.624 1.00 98.25 99 ALA A C 1
ATOM 744 O O . ALA A 1 99 ? 4.098 0.900 10.722 1.00 98.25 99 ALA A O 1
ATOM 745 N N . ALA A 1 100 ? 4.211 2.611 9.258 1.00 98.31 100 ALA A N 1
ATOM 746 C CA . ALA A 1 100 ? 3.568 3.595 10.127 1.00 98.31 100 ALA A CA 1
ATOM 747 C C . ALA A 1 100 ? 2.110 3.221 10.456 1.00 98.31 100 ALA A C 1
ATOM 749 O O . ALA A 1 100 ? 1.687 3.329 11.606 1.00 98.31 100 ALA A O 1
ATOM 750 N N . GLU A 1 101 ? 1.348 2.727 9.476 1.00 98.25 101 GLU A N 1
ATOM 751 C CA . GLU A 1 101 ? -0.026 2.248 9.683 1.00 98.25 101 GLU A CA 1
ATOM 752 C C . GLU A 1 101 ? -0.081 1.052 10.637 1.00 98.25 101 GLU A C 1
ATOM 754 O O . GLU A 1 101 ? -0.949 0.997 11.509 1.00 98.25 101 GLU A O 1
ATOM 759 N N . ARG A 1 102 ? 0.860 0.107 10.515 1.00 98.25 102 ARG A N 1
ATOM 760 C CA . ARG A 1 102 ? 0.958 -1.035 11.438 1.00 98.25 102 ARG A CA 1
ATOM 761 C C . ARG A 1 102 ? 1.260 -0.587 12.861 1.00 98.25 102 ARG A C 1
ATOM 763 O O . ARG A 1 102 ? 0.603 -1.059 13.782 1.00 98.25 102 ARG A O 1
ATOM 770 N N . GLU A 1 103 ? 2.199 0.338 13.038 1.00 98.38 103 GLU A N 1
ATOM 771 C CA . GLU A 1 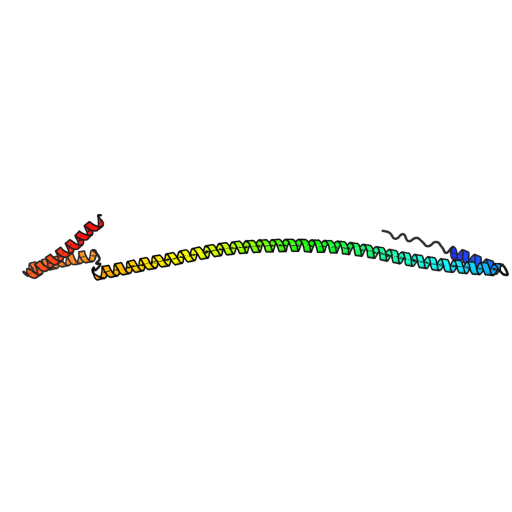103 ? 2.525 0.883 14.359 1.00 98.38 103 GLU A CA 1
ATOM 772 C C . GLU A 1 103 ? 1.320 1.603 14.986 1.00 98.38 103 GLU A C 1
ATOM 774 O O . GLU A 1 103 ? 0.999 1.380 16.156 1.00 98.38 103 GLU A O 1
ATOM 779 N N . ALA A 1 104 ? 0.599 2.408 14.200 1.00 98.31 104 ALA A N 1
ATOM 780 C CA . ALA A 1 104 ? -0.619 3.075 14.652 1.00 98.31 104 ALA A CA 1
ATOM 781 C C . ALA A 1 104 ? -1.712 2.067 15.047 1.00 98.31 104 ALA A C 1
ATOM 783 O O . ALA A 1 104 ? -2.310 2.188 16.120 1.00 98.31 104 ALA A O 1
ATOM 784 N N . PHE A 1 105 ? -1.933 1.042 14.220 1.00 98.25 105 PHE A N 1
ATOM 785 C CA . PHE A 1 105 ? -2.903 -0.015 14.494 1.00 98.25 105 PHE A CA 1
ATOM 786 C C . PHE A 1 105 ? -2.552 -0.807 15.760 1.00 98.25 105 PHE A C 1
ATOM 788 O O . PHE A 1 105 ? -3.419 -1.054 16.600 1.00 98.25 105 PHE A O 1
ATOM 795 N N . ASP A 1 106 ? -1.282 -1.171 15.944 1.00 98.50 106 ASP A N 1
ATOM 796 C CA . ASP A 1 106 ? -0.825 -1.878 17.141 1.00 98.50 106 ASP A CA 1
ATOM 797 C C . ASP A 1 106 ? -0.982 -1.017 18.404 1.00 98.50 106 ASP A C 1
ATOM 799 O O . ASP A 1 106 ? -1.390 -1.526 19.455 1.00 98.50 106 ASP A O 1
ATOM 803 N N . ALA A 1 107 ? -0.754 0.297 18.306 1.00 98.31 107 ALA A N 1
ATOM 804 C CA . ALA A 1 107 ? -0.998 1.228 19.404 1.00 98.31 107 ALA A CA 1
ATOM 805 C C . ALA A 1 107 ? -2.491 1.320 19.772 1.00 98.31 107 ALA A C 1
ATOM 807 O O . ALA A 1 107 ? -2.839 1.309 20.958 1.00 98.31 107 ALA A O 1
ATOM 808 N N . GLU A 1 108 ? -3.391 1.387 18.788 1.00 98.44 108 GLU A N 1
ATOM 809 C CA . GLU A 1 108 ? -4.842 1.371 19.022 1.00 98.44 108 GLU A CA 1
ATOM 810 C C . GLU A 1 108 ? -5.313 0.047 19.620 1.00 98.44 108 GLU A C 1
ATOM 812 O O . GLU A 1 108 ? -6.059 0.035 20.606 1.00 98.44 108 GLU A O 1
ATOM 817 N N . ARG A 1 109 ? -4.816 -1.071 19.088 1.00 98.50 109 ARG A N 1
ATOM 818 C CA . ARG A 1 109 ? -5.088 -2.406 19.621 1.00 98.50 109 ARG A CA 1
ATOM 819 C C . ARG A 1 109 ? -4.638 -2.523 21.077 1.00 98.50 109 ARG A C 1
ATOM 821 O O . ARG A 1 109 ? -5.386 -3.049 21.901 1.00 98.50 109 ARG A O 1
ATOM 828 N N . GLY A 1 110 ? -3.461 -1.997 21.416 1.00 98.56 110 GLY A N 1
ATOM 829 C CA . GLY A 1 110 ? -2.967 -1.947 22.793 1.00 98.56 110 GLY A CA 1
ATOM 830 C C . GLY A 1 110 ? -3.892 -1.158 23.726 1.00 98.56 110 GLY A C 1
ATOM 831 O O . GLY A 1 110 ? -4.236 -1.643 24.806 1.00 98.56 110 GLY A O 1
ATOM 832 N N . LYS A 1 111 ? -4.365 0.020 23.293 1.00 98.44 111 LYS A N 1
ATOM 833 C CA . LYS A 1 111 ? -5.340 0.824 24.055 1.00 98.44 111 LYS A CA 1
ATOM 834 C C . LYS A 1 111 ? -6.644 0.061 24.288 1.00 98.44 111 LYS A C 1
ATOM 836 O O . LYS A 1 111 ? -7.150 0.056 25.409 1.00 98.44 111 LYS A O 1
ATOM 841 N N . LEU A 1 112 ? -7.170 -0.599 23.255 1.00 98.50 112 LEU A N 1
ATOM 842 C CA . LEU A 1 112 ? -8.420 -1.351 23.350 1.00 98.50 112 LEU A CA 1
ATOM 843 C C . LEU A 1 112 ? -8.304 -2.529 24.326 1.00 98.50 112 LEU A C 1
ATOM 845 O O . LEU A 1 112 ? -9.198 -2.733 25.145 1.00 98.50 112 LEU A O 1
ATOM 849 N N . ILE A 1 113 ? -7.184 -3.256 24.293 1.00 98.50 113 ILE A N 1
ATOM 850 C CA . ILE A 1 113 ? -6.904 -4.334 25.252 1.00 98.50 113 ILE A CA 1
ATOM 851 C C . ILE A 1 113 ? -6.855 -3.784 26.683 1.00 98.50 113 ILE A C 1
ATOM 853 O O . ILE A 1 113 ? -7.460 -4.370 27.580 1.00 98.50 113 ILE A O 1
ATOM 857 N N . GLY A 1 114 ? -6.199 -2.640 26.901 1.00 98.38 114 GLY A N 1
ATOM 858 C CA . GLY A 1 114 ? -6.157 -1.997 28.217 1.00 98.38 114 GLY A CA 1
ATOM 859 C C . GLY A 1 114 ? -7.545 -1.597 28.735 1.00 98.38 114 GLY A C 1
ATOM 860 O O . GLY A 1 114 ? -7.869 -1.846 29.897 1.00 98.38 114 GLY A O 1
ATOM 861 N N . LEU A 1 115 ? -8.395 -1.034 27.869 1.00 98.44 115 LEU A N 1
ATOM 862 C CA . LEU A 1 115 ? -9.782 -0.701 28.217 1.00 98.44 115 LEU A CA 1
ATOM 863 C C . LEU A 1 115 ? -10.606 -1.950 28.552 1.00 98.44 115 LEU A C 1
ATOM 865 O O . LEU A 1 115 ? -11.350 -1.939 29.531 1.00 98.44 115 LEU A O 1
ATOM 869 N N . MET A 1 116 ? -10.445 -3.029 27.784 1.00 98.31 116 MET A N 1
ATOM 870 C CA . MET A 1 116 ? -11.131 -4.299 28.026 1.00 98.31 116 MET A CA 1
ATOM 871 C C . MET A 1 116 ? -10.750 -4.890 29.387 1.00 98.31 116 MET A C 1
ATOM 873 O O . MET A 1 116 ? -11.632 -5.208 30.177 1.00 98.31 116 MET A O 1
ATOM 877 N N . GLN A 1 117 ? -9.456 -4.941 29.712 1.00 98.31 117 GLN A N 1
ATOM 878 C CA . GLN A 1 117 ? -8.978 -5.422 31.015 1.00 98.31 117 GLN A CA 1
ATOM 879 C C . GLN A 1 117 ? -9.492 -4.560 32.177 1.00 98.31 117 GLN A C 1
ATOM 881 O O . GLN A 1 117 ? -9.851 -5.074 33.239 1.00 98.31 117 GLN A O 1
ATOM 886 N N . SER A 1 118 ? -9.555 -3.239 31.984 1.00 98.19 118 SER A N 1
ATOM 887 C CA . SER A 1 118 ? -10.132 -2.328 32.975 1.00 98.19 118 SER A CA 1
ATOM 888 C C . SER A 1 118 ? -11.624 -2.601 33.190 1.00 98.19 118 SER A C 1
ATOM 890 O O . SER A 1 118 ? -12.068 -2.696 34.337 1.00 98.19 118 SER A O 1
ATOM 892 N N . ALA A 1 119 ? -12.380 -2.794 32.105 1.00 97.94 119 ALA A N 1
ATOM 893 C CA . ALA A 1 119 ? -13.797 -3.135 32.160 1.00 97.94 119 ALA A CA 1
ATOM 894 C C . ALA A 1 119 ? -14.030 -4.496 32.835 1.00 97.94 119 ALA A C 1
ATOM 896 O O . ALA A 1 119 ? -14.871 -4.590 33.726 1.00 97.94 119 ALA A O 1
ATOM 897 N N . GLU A 1 120 ? -13.249 -5.523 32.491 1.00 98.31 120 GLU A N 1
ATOM 898 C CA . GLU A 1 120 ? -13.294 -6.845 33.131 1.00 98.31 120 GLU A CA 1
ATOM 899 C C . GLU A 1 120 ? -13.027 -6.752 34.639 1.00 98.31 120 GLU A C 1
ATOM 901 O O . GLU A 1 120 ? -13.779 -7.308 35.442 1.00 98.31 120 GLU A O 1
ATOM 906 N N . SER A 1 121 ? -12.008 -5.987 35.047 1.00 97.94 121 SER A N 1
ATOM 907 C CA . SER A 1 121 ? -11.717 -5.747 36.465 1.00 97.94 121 SER A CA 1
ATOM 908 C C . SER A 1 121 ? -12.878 -5.048 37.177 1.00 97.94 121 SER A C 1
ATOM 910 O O . SER A 1 121 ? -13.236 -5.415 38.298 1.00 97.94 121 SER A O 1
ATOM 912 N N . HIS A 1 122 ? -13.482 -4.047 36.534 1.00 98.12 122 HIS A N 1
ATOM 913 C CA . HIS A 1 122 ? -14.602 -3.306 37.104 1.00 98.12 122 HIS A CA 1
ATOM 914 C C . HIS A 1 122 ? -15.855 -4.179 37.249 1.00 98.12 122 HIS A C 1
ATOM 916 O O . HIS A 1 122 ? -16.482 -4.169 38.307 1.00 98.12 122 HIS A O 1
ATOM 922 N N . ILE A 1 123 ? -16.166 -4.998 36.240 1.00 98.12 123 ILE A N 1
ATOM 923 C CA . ILE A 1 123 ? -17.254 -5.983 36.294 1.00 98.12 123 ILE A CA 1
ATOM 924 C C . ILE A 1 123 ? -17.013 -6.980 37.431 1.00 98.12 123 ILE A C 1
ATOM 926 O O . ILE A 1 123 ? -17.938 -7.264 38.193 1.00 98.12 123 ILE A O 1
ATOM 930 N N . GLY A 1 124 ? -15.780 -7.470 37.600 1.00 98.06 124 GLY A N 1
ATOM 931 C CA . GLY A 1 124 ? -15.429 -8.360 38.709 1.00 98.06 124 GLY A CA 1
ATOM 932 C C . GLY A 1 124 ? -15.708 -7.733 40.079 1.00 98.06 124 GLY A C 1
ATOM 933 O O . GLY A 1 124 ? -16.344 -8.362 40.923 1.00 98.06 124 GLY A O 1
ATOM 934 N N . LYS A 1 125 ? -15.315 -6.467 40.277 1.00 98.12 125 LYS A N 1
ATOM 935 C CA . LYS A 1 125 ? -15.597 -5.719 41.517 1.00 98.12 125 LYS A CA 1
ATOM 936 C C . LYS A 1 125 ? -17.096 -5.559 41.758 1.00 98.12 125 LYS A C 1
ATOM 938 O O . LYS A 1 125 ? -17.576 -5.950 42.818 1.00 98.12 125 LYS A O 1
ATOM 943 N N . LEU A 1 126 ? -17.840 -5.071 40.765 1.00 98.19 126 LEU A N 1
ATOM 944 C CA . LEU A 1 126 ? -19.292 -4.904 40.875 1.00 98.19 126 LEU A CA 1
ATOM 945 C C . LEU A 1 126 ? -20.003 -6.227 41.173 1.00 98.19 126 LEU A C 1
ATOM 947 O O . LEU A 1 126 ? -20.939 -6.255 41.963 1.00 98.19 126 LEU A O 1
ATOM 951 N N . THR A 1 127 ? -19.536 -7.332 40.588 1.00 98.25 127 THR A N 1
ATOM 952 C CA . THR A 1 127 ? -20.079 -8.668 40.870 1.00 98.25 127 THR A CA 1
ATOM 953 C C . THR A 1 127 ? -19.857 -9.039 42.336 1.00 98.25 127 THR A C 1
ATOM 955 O O . THR A 1 127 ? -20.804 -9.428 43.012 1.00 98.25 127 THR A O 1
ATOM 958 N N . THR A 1 128 ? -18.644 -8.830 42.863 1.00 97.88 128 THR A N 1
ATOM 959 C CA . THR A 1 128 ? -18.348 -9.110 44.279 1.00 97.88 128 THR A CA 1
ATOM 960 C C . THR A 1 128 ? -19.141 -8.224 45.243 1.00 97.88 128 THR A C 1
ATOM 962 O O . THR A 1 128 ? -19.606 -8.705 46.275 1.00 97.88 128 THR A O 1
ATOM 965 N N . GLU A 1 129 ? -19.347 -6.948 44.903 1.00 98.19 129 GLU A N 1
ATOM 966 C CA . GLU A 1 129 ? -20.167 -6.025 45.694 1.00 98.19 129 GLU A CA 1
ATOM 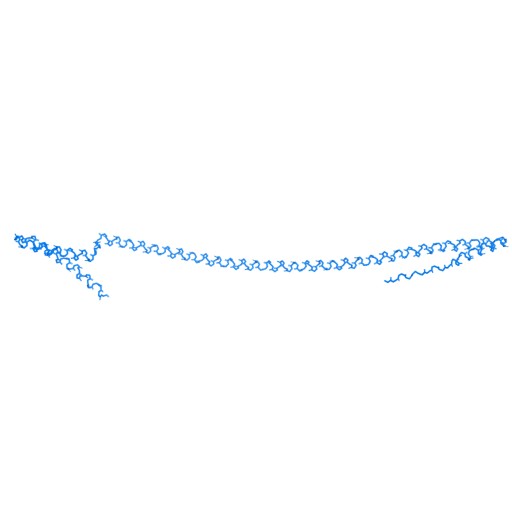967 C C . GLU A 1 129 ? -21.640 -6.450 45.693 1.00 98.19 129 GLU A C 1
ATOM 969 O O . GLU A 1 129 ? -22.288 -6.444 46.740 1.00 98.19 129 GLU A O 1
ATOM 974 N N . LEU A 1 130 ? -22.160 -6.873 44.539 1.00 98.06 130 LEU A N 1
ATOM 975 C CA . LEU A 1 130 ? -23.538 -7.334 44.392 1.00 98.06 130 LEU A CA 1
ATOM 976 C C . LEU A 1 130 ? -23.773 -8.639 45.160 1.00 98.06 130 LEU A C 1
ATOM 978 O O . LEU A 1 130 ? -24.782 -8.761 45.855 1.00 98.06 130 LEU A O 1
ATOM 982 N N . ASP A 1 131 ? -22.839 -9.586 45.093 1.00 97.75 131 ASP A N 1
ATOM 983 C CA . ASP A 1 131 ? -22.910 -10.830 45.864 1.00 97.75 131 ASP A CA 1
ATOM 984 C C . ASP A 1 131 ? -22.833 -10.564 47.374 1.00 97.75 131 ASP A C 1
ATOM 986 O O . ASP A 1 131 ? -23.602 -11.144 48.145 1.00 97.75 131 ASP A O 1
ATOM 990 N N . GLY A 1 132 ? -21.983 -9.625 47.803 1.00 97.38 132 GLY A N 1
ATOM 991 C CA . GLY A 1 132 ? -21.936 -9.166 49.193 1.00 97.38 132 GLY A CA 1
ATOM 992 C C . GLY A 1 132 ? -23.254 -8.531 49.647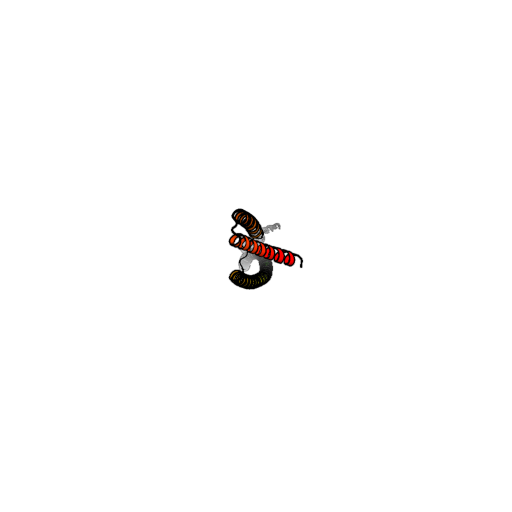 1.00 97.38 132 GLY A C 1
ATOM 993 O O . GLY A 1 132 ? -23.756 -8.841 50.732 1.00 97.38 132 GLY A O 1
ATOM 994 N N . LEU A 1 133 ? -23.860 -7.693 48.802 1.00 96.81 133 LEU A N 1
ATOM 995 C CA . LEU A 1 133 ? -25.151 -7.070 49.088 1.00 96.81 133 LEU A CA 1
ATOM 996 C C . LEU A 1 133 ? -26.277 -8.108 49.158 1.00 96.81 133 LEU A C 1
ATOM 998 O O . LEU A 1 133 ? -27.095 -8.049 50.073 1.00 96.81 133 LEU A O 1
ATOM 1002 N N . ARG A 1 134 ? -26.298 -9.090 48.249 1.00 96.38 134 ARG A N 1
ATOM 1003 C CA . ARG A 1 134 ? -27.252 -10.211 48.293 1.00 96.38 134 ARG A CA 1
ATOM 1004 C C . ARG A 1 134 ? -27.120 -11.005 49.583 1.00 96.38 134 ARG A C 1
ATOM 1006 O O . ARG A 1 134 ? -28.121 -11.187 50.263 1.00 96.38 134 ARG A O 1
ATOM 1013 N N . ALA A 1 135 ? -25.903 -11.382 49.972 1.00 95.25 135 ALA A N 1
ATOM 1014 C CA . ALA A 1 135 ? -25.672 -12.091 51.230 1.00 95.25 135 ALA A CA 1
ATOM 1015 C C . ALA A 1 135 ? -26.128 -11.270 52.452 1.00 95.25 135 ALA A C 1
ATOM 1017 O O . ALA A 1 135 ? -26.696 -11.818 53.399 1.00 95.25 135 ALA A O 1
ATOM 1018 N N . SER A 1 136 ? -25.924 -9.948 52.428 1.00 93.31 136 SER A N 1
ATOM 1019 C CA . SER A 1 136 ? -26.416 -9.049 53.476 1.00 93.31 136 SER A CA 1
ATOM 1020 C C . SER A 1 136 ? -27.947 -8.995 53.524 1.00 93.31 136 SER A C 1
ATOM 1022 O O . SER A 1 136 ? -28.516 -9.067 54.615 1.00 93.31 136 SER A O 1
ATOM 1024 N N . VAL A 1 137 ? -28.614 -8.920 52.369 1.00 92.38 137 VAL A N 1
ATOM 1025 C CA . VAL A 1 137 ? -30.081 -8.942 52.263 1.00 92.38 137 VAL A CA 1
ATOM 1026 C C . VAL A 1 137 ? -30.650 -10.291 52.702 1.00 92.38 137 VAL A C 1
ATOM 1028 O O . VAL A 1 137 ? -31.638 -10.316 53.429 1.00 92.38 137 VAL A O 1
ATOM 1031 N N . ASP A 1 138 ? -30.021 -11.404 52.330 1.00 91.56 138 ASP A N 1
ATOM 1032 C CA . ASP A 1 138 ? -30.441 -12.745 52.747 1.00 91.56 138 ASP A CA 1
ATOM 1033 C C . ASP A 1 138 ? -30.314 -12.920 54.267 1.00 91.56 138 ASP A C 1
ATOM 1035 O O . ASP A 1 138 ? -31.234 -13.418 54.917 1.00 91.56 138 ASP A O 1
ATOM 1039 N N . SER A 1 139 ? -29.215 -12.438 54.856 1.00 90.94 139 SER A N 1
ATOM 1040 C CA . SER A 1 139 ? -29.023 -12.405 56.312 1.00 90.94 139 SER A CA 1
ATOM 1041 C C . SER A 1 139 ? -30.082 -11.547 57.015 1.00 90.94 139 SER A C 1
ATOM 1043 O O . SER A 1 139 ? -30.667 -11.963 58.018 1.00 90.94 139 SER A O 1
ATOM 1045 N N . PHE A 1 140 ? -30.398 -10.372 56.461 1.00 90.00 140 PHE A N 1
ATOM 1046 C CA . PHE A 1 140 ? -31.481 -9.529 56.967 1.00 90.00 140 PHE A CA 1
ATOM 1047 C C . PHE A 1 140 ? -32.835 -10.252 56.892 1.00 90.00 140 PHE A C 1
ATOM 1049 O O . PHE A 1 140 ? -33.549 -10.332 57.892 1.00 90.00 140 PHE A O 1
ATOM 1056 N N . ASN A 1 141 ? -33.150 -10.866 55.750 1.00 89.06 141 ASN A N 1
ATOM 1057 C CA . ASN A 1 141 ? -34.395 -11.602 55.529 1.00 89.06 141 ASN A CA 1
ATOM 1058 C C . ASN A 1 141 ? -34.530 -12.862 56.403 1.00 89.06 141 ASN A C 1
ATOM 1060 O O . ASN A 1 141 ? -35.643 -13.330 56.634 1.00 89.06 141 ASN A O 1
ATOM 1064 N N . ALA A 1 142 ? -33.426 -13.410 56.920 1.00 88.75 142 ALA A N 1
ATOM 1065 C CA . ALA A 1 142 ? -33.471 -14.509 57.883 1.00 88.75 142 ALA A CA 1
ATOM 1066 C C . ALA A 1 142 ? -34.024 -14.081 59.257 1.00 88.75 142 ALA A C 1
ATOM 1068 O O . ALA A 1 142 ? -34.516 -14.922 60.009 1.00 88.75 142 ALA A O 1
ATOM 1069 N N . THR A 1 143 ? -33.946 -12.790 59.596 1.00 87.25 143 THR A N 1
ATOM 1070 C CA . THR A 1 143 ? -34.376 -12.253 60.902 1.00 87.25 143 THR A CA 1
ATOM 1071 C C . THR A 1 143 ? -35.572 -11.309 60.812 1.00 87.25 143 THR A C 1
ATOM 1073 O O . THR A 1 143 ? -36.271 -11.113 61.806 1.00 87.25 143 THR A O 1
ATOM 1076 N N . ALA A 1 144 ? -35.844 -10.755 59.632 1.00 83.31 144 ALA A N 1
ATOM 1077 C CA . ALA A 1 144 ? -36.929 -9.820 59.389 1.00 83.31 144 ALA A CA 1
ATOM 1078 C C . ALA A 1 144 ? -37.720 -10.218 58.139 1.00 83.31 144 ALA A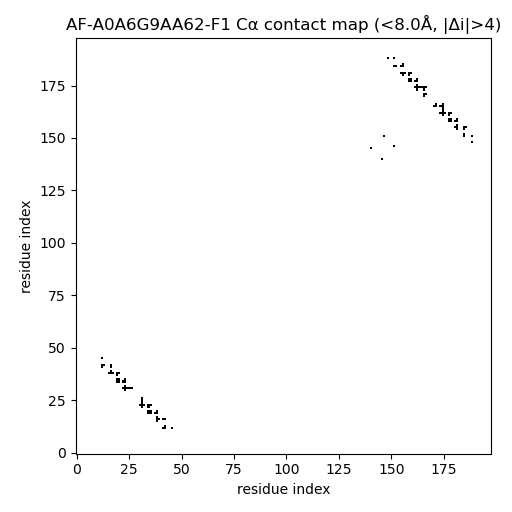 C 1
ATOM 1080 O O . ALA A 1 144 ? -37.153 -10.588 57.117 1.00 83.31 144 ALA A O 1
ATOM 1081 N N . VAL A 1 145 ? -39.046 -10.091 58.196 1.00 81.69 145 VAL A N 1
ATOM 1082 C CA . VAL A 1 145 ? -39.906 -10.256 57.019 1.00 81.69 145 VAL A CA 1
ATOM 1083 C C . VAL A 1 145 ? -40.274 -8.874 56.500 1.00 81.69 145 VAL A C 1
ATOM 1085 O O . VAL A 1 145 ? -40.882 -8.076 57.214 1.00 81.69 145 VAL A O 1
ATOM 1088 N N . SER A 1 146 ? -39.921 -8.592 55.247 1.00 82.88 146 SER A N 1
ATOM 1089 C CA . SER A 1 146 ? -40.387 -7.385 54.569 1.00 82.88 146 SER A CA 1
ATOM 1090 C C . SER A 1 146 ? -41.849 -7.562 54.169 1.00 82.88 146 SER A C 1
ATOM 1092 O O . SER A 1 146 ? -42.191 -8.444 53.381 1.00 82.88 146 SER A O 1
ATOM 1094 N N . VAL A 1 147 ? -42.720 -6.726 54.730 1.00 86.44 147 VAL A N 1
ATOM 1095 C CA . VAL A 1 147 ? -44.153 -6.717 54.430 1.00 86.44 147 VAL A CA 1
ATOM 1096 C C . VAL A 1 147 ? -44.519 -5.337 53.876 1.00 86.44 147 VAL A C 1
ATOM 1098 O O . VAL A 1 147 ? -44.154 -4.331 54.493 1.00 86.44 147 VAL A O 1
ATOM 1101 N N . PRO A 1 148 ? -45.234 -5.242 52.737 1.00 90.19 148 PRO A N 1
ATOM 1102 C CA . PRO A 1 148 ? -45.714 -3.957 52.236 1.00 90.19 148 PRO A CA 1
ATOM 1103 C C . PRO A 1 148 ? -46.545 -3.217 53.293 1.00 90.19 148 PRO A C 1
ATOM 1105 O O . PRO A 1 148 ? -47.336 -3.831 54.015 1.00 90.19 148 PRO A O 1
ATOM 1108 N N . ILE A 1 149 ? -46.403 -1.889 53.367 1.00 90.06 149 ILE A N 1
ATOM 1109 C CA . ILE A 1 149 ? -47.115 -1.059 54.358 1.00 90.06 149 ILE A CA 1
ATOM 1110 C C . ILE A 1 149 ? -48.627 -1.252 54.220 1.00 90.06 149 ILE A C 1
ATOM 1112 O O . ILE A 1 149 ? -49.357 -1.285 55.208 1.00 90.06 149 ILE A O 1
ATOM 1116 N N . GLU A 1 150 ? -49.101 -1.388 52.988 1.00 92.06 150 GLU A N 1
ATOM 1117 C CA . GLU A 1 150 ? -50.504 -1.569 52.639 1.00 92.06 150 GLU A CA 1
ATOM 1118 C C . GLU A 1 150 ? -51.065 -2.859 53.244 1.00 92.06 150 GLU A C 1
ATOM 1120 O O . GLU A 1 150 ? -52.198 -2.865 53.720 1.00 92.06 150 GLU A O 1
ATOM 1125 N N . VAL A 1 151 ? -50.259 -3.924 53.305 1.00 93.31 151 VAL A N 1
ATOM 1126 C CA . VAL A 1 151 ? -50.646 -5.197 53.926 1.00 93.31 151 VAL A CA 1
ATOM 1127 C C . VAL A 1 151 ? -50.742 -5.047 55.445 1.00 93.31 151 VAL A C 1
ATOM 1129 O O . VAL A 1 151 ? -51.700 -5.535 56.040 1.00 93.31 151 VAL A O 1
ATOM 1132 N N . LEU A 1 152 ? -49.820 -4.310 56.076 1.00 92.75 152 LEU A N 1
ATOM 1133 C CA . LEU A 1 152 ? -49.911 -3.991 57.508 1.00 92.75 152 LEU A CA 1
ATOM 1134 C C . LEU A 1 152 ? -51.143 -3.130 57.816 1.00 92.75 152 LEU A C 1
ATOM 1136 O O . LEU A 1 152 ? -51.891 -3.430 58.744 1.00 92.75 152 LEU A O 1
ATOM 1140 N N . ARG A 1 153 ? -51.416 -2.102 57.005 1.00 92.69 153 ARG A N 1
ATOM 1141 C CA . ARG A 1 153 ? -52.628 -1.275 57.138 1.00 92.69 153 ARG A CA 1
ATOM 1142 C C . ARG A 1 153 ? -53.900 -2.105 56.972 1.00 92.69 153 ARG A C 1
ATOM 1144 O O . ARG A 1 153 ? -54.842 -1.926 57.738 1.00 92.69 153 ARG A O 1
ATOM 1151 N N . LEU A 1 154 ? -53.926 -3.037 56.021 1.00 95.25 154 LEU A N 1
ATOM 1152 C CA . LEU A 1 154 ? -55.052 -3.951 55.850 1.00 95.25 154 LEU A CA 1
ATOM 1153 C C . LEU A 1 154 ? -55.234 -4.847 57.082 1.00 95.25 154 LEU A C 1
ATOM 1155 O O . LEU A 1 154 ? -56.334 -4.902 57.631 1.00 95.25 154 LEU A O 1
ATOM 1159 N N . ALA A 1 155 ? -54.169 -5.490 57.565 1.00 94.00 155 ALA A N 1
ATOM 1160 C CA . ALA A 1 155 ? -54.219 -6.314 58.771 1.00 94.00 155 ALA A CA 1
ATOM 1161 C C . ALA A 1 155 ? -54.725 -5.511 59.983 1.00 94.00 155 ALA A C 1
ATOM 1163 O O . ALA A 1 155 ? -55.562 -5.999 60.741 1.00 94.00 155 ALA A O 1
ATOM 1164 N N . ARG A 1 156 ? -54.314 -4.242 60.114 1.00 94.44 156 ARG A N 1
ATOM 1165 C CA . ARG A 1 156 ? -54.803 -3.344 61.168 1.00 94.44 156 ARG A CA 1
ATOM 1166 C C . ARG A 1 156 ? -56.320 -3.179 61.139 1.00 94.44 156 ARG A C 1
ATOM 1168 O O . ARG A 1 156 ? -56.963 -3.340 62.175 1.00 94.44 156 ARG A O 1
ATOM 1175 N N . THR A 1 157 ? -56.878 -2.908 59.958 1.00 94.81 157 THR A N 1
ATOM 1176 C CA . THR A 1 157 ? -58.334 -2.774 59.793 1.00 94.81 157 THR A CA 1
ATOM 1177 C C . THR A 1 157 ? -59.070 -4.082 60.085 1.00 94.81 157 THR A C 1
ATOM 1179 O O . THR A 1 157 ? -60.160 -4.063 60.650 1.00 94.81 157 THR A O 1
ATOM 1182 N N . GLN A 1 158 ? -58.471 -5.233 59.763 1.00 95.12 158 GLN A N 1
ATOM 1183 C CA . GLN A 1 158 ? -59.051 -6.541 60.080 1.00 95.12 158 GLN A CA 1
ATOM 1184 C C . GLN A 1 158 ? -59.103 -6.786 61.596 1.00 95.12 158 GLN A C 1
ATOM 1186 O O . GLN A 1 158 ? -60.121 -7.266 62.095 1.00 95.12 158 GLN A O 1
ATOM 1191 N N . PHE A 1 159 ? -58.061 -6.400 62.341 1.00 95.19 159 PHE A N 1
ATOM 1192 C CA . PHE A 1 159 ? -58.056 -6.474 63.806 1.00 95.19 159 PHE A CA 1
ATOM 1193 C C . PHE A 1 159 ? -59.120 -5.576 64.456 1.00 95.19 159 PHE A C 1
ATOM 1195 O O . PHE A 1 159 ? -59.747 -6.004 65.426 1.00 95.19 159 PHE A O 1
ATOM 1202 N N . ASP A 1 160 ? -59.397 -4.388 63.902 1.00 94.25 160 ASP A N 1
ATOM 1203 C CA . ASP A 1 160 ? -60.491 -3.525 64.386 1.00 94.25 160 ASP A CA 1
ATOM 1204 C C . ASP A 1 160 ? -61.860 -4.194 64.229 1.00 94.25 160 ASP A C 1
ATOM 1206 O O . ASP A 1 160 ? -62.680 -4.192 65.152 1.00 94.25 160 ASP A O 1
ATOM 1210 N N . VAL A 1 161 ? -62.101 -4.810 63.067 1.00 94.75 161 VAL A N 1
ATOM 1211 C CA . VAL A 1 161 ? -63.351 -5.535 62.802 1.00 94.75 161 VAL A CA 1
ATOM 1212 C C . VAL A 1 161 ? -63.506 -6.722 63.756 1.00 94.75 161 VAL A C 1
ATOM 1214 O O . VAL A 1 161 ? -64.600 -6.941 64.283 1.00 94.75 161 VAL A O 1
ATOM 1217 N N . LEU A 1 162 ? -62.427 -7.470 64.012 1.00 93.62 162 LEU A N 1
ATOM 1218 C CA . LEU A 1 162 ? -62.428 -8.589 64.958 1.00 93.62 162 LEU A CA 1
ATOM 1219 C C . LEU A 1 162 ? -62.704 -8.125 66.392 1.00 93.62 162 LEU A C 1
ATOM 1221 O O . LEU A 1 162 ? -63.601 -8.674 67.033 1.00 93.62 162 LEU A O 1
ATOM 1225 N N . SER A 1 163 ? -62.014 -7.082 66.866 1.00 93.69 163 SER A N 1
ATOM 1226 C CA . SER A 1 163 ? -62.232 -6.518 68.204 1.00 93.69 163 SER A CA 1
ATOM 1227 C C . SER A 1 163 ? -63.692 -6.093 68.405 1.00 93.69 163 SER A C 1
ATOM 1229 O O . SER A 1 163 ? -64.356 -6.551 69.340 1.00 93.69 163 SER A O 1
ATOM 1231 N N . ALA A 1 164 ? -64.253 -5.325 67.462 1.00 92.75 164 ALA A N 1
ATOM 1232 C CA . ALA A 1 164 ? -65.656 -4.910 67.513 1.00 92.75 164 ALA A CA 1
ATOM 1233 C C . ALA A 1 164 ? -66.631 -6.106 67.483 1.00 92.75 164 ALA A C 1
ATOM 1235 O O . ALA A 1 164 ? -67.691 -6.073 68.116 1.00 92.75 164 ALA A O 1
ATOM 1236 N N . GLY A 1 165 ? -66.285 -7.170 66.753 1.00 93.12 165 GLY A N 1
ATOM 1237 C CA . GLY A 1 165 ? -67.056 -8.411 66.691 1.00 93.12 165 GLY A CA 1
ATOM 1238 C C . GLY A 1 165 ? -67.061 -9.193 68.008 1.00 93.12 165 GLY A C 1
ATOM 1239 O O . GLY A 1 165 ? -68.118 -9.691 68.410 1.00 93.12 165 GLY A O 1
ATOM 1240 N N . PHE A 1 166 ? -65.919 -9.282 68.693 1.00 93.38 166 PHE A N 1
ATOM 1241 C CA . PHE A 1 166 ? -65.797 -9.955 69.990 1.00 93.38 166 PHE A CA 1
ATOM 1242 C C . PHE A 1 166 ? -66.456 -9.164 71.122 1.00 93.38 166 PHE A C 1
ATOM 1244 O O . PHE A 1 166 ? -67.182 -9.758 71.924 1.00 93.38 166 PHE A O 1
ATOM 1251 N N . ALA A 1 167 ? -66.332 -7.832 71.111 1.00 91.25 167 ALA A N 1
ATOM 1252 C CA . ALA A 1 167 ? -67.008 -6.949 72.061 1.00 91.25 167 ALA A CA 1
ATOM 1253 C C . ALA A 1 167 ? -68.535 -7.153 72.049 1.00 91.25 167 ALA A C 1
ATOM 1255 O O . ALA A 1 167 ? -69.169 -7.277 73.096 1.00 91.25 167 ALA A O 1
ATOM 1256 N N . ARG A 1 168 ? -69.137 -7.283 70.855 1.00 92.69 168 ARG A N 1
ATOM 1257 C CA . ARG A 1 168 ? -70.582 -7.551 70.705 1.00 92.69 168 ARG A CA 1
ATOM 1258 C C . ARG A 1 168 ? -71.015 -8.915 71.244 1.00 92.69 168 ARG A C 1
ATOM 1260 O O . ARG A 1 168 ? -72.177 -9.072 71.602 1.00 92.69 168 ARG A O 1
ATOM 1267 N N . LYS A 1 169 ? -70.115 -9.900 71.262 1.00 90.12 169 LYS A N 1
ATOM 1268 C CA . LYS A 1 169 ? -70.386 -11.269 71.732 1.00 90.12 169 LYS A CA 1
ATOM 1269 C C . LYS A 1 169 ? -70.017 -11.484 73.205 1.00 90.12 169 LYS A C 1
ATOM 1271 O O . LYS A 1 169 ? -70.291 -12.559 73.726 1.00 90.12 169 LYS A O 1
ATOM 1276 N N . GLY A 1 170 ? -69.421 -10.487 73.864 1.00 89.19 170 GLY A N 1
ATOM 1277 C CA . GLY A 1 170 ? -68.975 -10.574 75.257 1.00 89.19 170 GLY A CA 1
ATOM 1278 C C . GLY A 1 170 ? -67.697 -11.396 75.467 1.00 89.19 170 GLY A C 1
ATOM 1279 O O . GLY A 1 170 ? -67.399 -11.762 76.601 1.00 89.19 170 GLY A O 1
ATOM 1280 N N . ASP A 1 171 ? -66.940 -11.694 74.406 1.00 91.69 171 ASP A N 1
ATOM 1281 C CA . ASP A 1 171 ? -65.670 -12.424 74.504 1.00 91.69 171 ASP A CA 1
ATOM 1282 C C . ASP A 1 171 ? -64.507 -11.448 74.727 1.00 91.69 171 ASP A C 1
ATOM 1284 O O . ASP A 1 171 ? -63.847 -10.980 73.796 1.00 91.69 171 ASP A O 1
ATOM 1288 N N . VAL A 1 172 ? -64.284 -11.121 75.998 1.00 90.31 172 VAL A N 1
ATOM 1289 C CA . VAL A 1 172 ? -63.300 -10.119 76.429 1.00 90.31 172 VAL A CA 1
ATOM 1290 C C . VAL A 1 172 ? -61.859 -10.559 76.133 1.00 90.31 172 VAL A C 1
ATOM 1292 O O . VAL A 1 172 ? -61.012 -9.716 75.842 1.00 90.31 172 VAL A O 1
ATOM 1295 N N . ILE A 1 173 ? -61.567 -11.867 76.160 1.00 91.56 173 ILE A N 1
ATOM 1296 C CA . ILE A 1 173 ? -60.211 -12.384 75.907 1.00 91.56 173 ILE A CA 1
ATOM 1297 C C . ILE A 1 173 ? -59.858 -12.193 74.431 1.00 91.56 173 ILE A C 1
ATOM 1299 O O . ILE A 1 173 ? -58.811 -11.628 74.111 1.00 91.56 173 ILE A O 1
ATOM 1303 N N . SER A 1 174 ? -60.746 -12.607 73.525 1.00 91.75 174 SER A N 1
ATOM 1304 C CA . SER A 1 174 ? -60.521 -12.458 72.083 1.00 91.75 174 SER A CA 1
ATOM 1305 C C . SER A 1 174 ? -60.524 -10.989 71.638 1.00 91.75 174 SER A C 1
ATOM 1307 O O . SER A 1 174 ? -59.770 -10.617 70.732 1.00 91.75 174 SER A O 1
ATOM 1309 N N . GLN A 1 175 ? -61.315 -10.135 72.302 1.00 90.94 175 GLN A N 1
ATOM 1310 C CA . GLN A 1 175 ? -61.271 -8.683 72.105 1.00 90.94 175 GLN A CA 1
ATOM 1311 C C . GLN A 1 175 ? -59.893 -8.115 72.477 1.00 90.94 175 GLN A C 1
ATOM 1313 O O . GLN A 1 175 ? -59.254 -7.481 71.637 1.00 90.94 175 GLN A O 1
ATOM 1318 N N . ALA A 1 176 ? -59.402 -8.399 73.688 1.00 92.06 176 ALA A N 1
ATOM 1319 C CA . ALA A 1 176 ? -58.103 -7.913 74.152 1.00 92.06 176 ALA A CA 1
ATOM 1320 C C . ALA A 1 176 ? -56.952 -8.400 73.254 1.00 92.06 176 ALA A C 1
ATOM 1322 O O . ALA A 1 176 ? -56.071 -7.621 72.896 1.00 92.06 176 ALA A O 1
ATOM 1323 N N . MET A 1 177 ? -56.985 -9.663 72.814 1.00 91.62 177 MET A N 1
ATOM 1324 C CA . MET A 1 177 ? -55.992 -10.198 71.872 1.00 91.62 177 MET A CA 1
ATOM 1325 C C . MET A 1 177 ? -56.017 -9.475 70.518 1.00 91.62 177 MET A C 1
ATOM 1327 O O . MET A 1 177 ? -54.962 -9.231 69.930 1.00 91.62 177 ME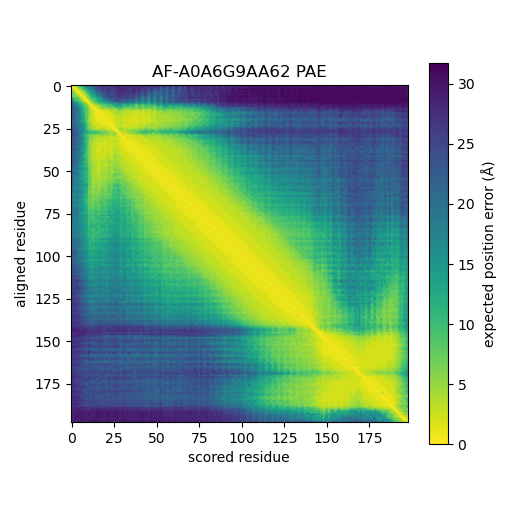T A O 1
ATOM 1331 N N . SER A 1 178 ? -57.204 -9.098 70.032 1.00 89.44 178 SER A N 1
ATOM 1332 C CA . SER A 1 178 ? -57.346 -8.364 68.769 1.00 89.44 178 SER A CA 1
ATOM 1333 C C . SER A 1 178 ? -56.842 -6.922 68.878 1.00 89.44 178 SER A C 1
ATOM 1335 O O . SER A 1 178 ? -56.200 -6.422 67.957 1.00 89.44 178 SER A O 1
ATOM 1337 N N . GLU A 1 179 ? -57.078 -6.267 70.014 1.00 90.88 179 GLU A N 1
ATOM 1338 C CA . GLU A 1 179 ? -56.571 -4.919 70.299 1.00 90.88 179 GLU A CA 1
ATOM 1339 C C . GLU A 1 179 ? -55.047 -4.900 70.458 1.00 90.88 179 GLU A C 1
ATOM 1341 O O . GLU A 1 179 ? -54.390 -4.025 69.896 1.00 90.88 179 GLU A O 1
ATOM 1346 N N . ILE A 1 180 ? -54.468 -5.895 71.142 1.00 92.62 180 ILE A N 1
ATOM 1347 C CA . ILE A 1 180 ? -53.009 -6.061 71.251 1.00 92.62 180 ILE A CA 1
ATOM 1348 C C . ILE A 1 180 ? -52.390 -6.274 69.862 1.00 92.62 180 ILE A C 1
ATOM 1350 O O . ILE A 1 180 ? -51.383 -5.644 69.536 1.00 92.62 180 ILE A O 1
ATOM 1354 N N . GLY A 1 181 ? -53.009 -7.114 69.024 1.00 90.75 181 GLY A N 1
ATOM 1355 C CA . GLY A 1 181 ? -52.580 -7.325 67.639 1.00 90.75 181 GLY A CA 1
ATOM 1356 C C . GLY A 1 181 ? -52.635 -6.044 66.800 1.00 90.75 181 GLY A C 1
ATOM 1357 O O . GLY A 1 181 ? -51.671 -5.716 66.107 1.00 90.75 181 GLY A O 1
ATOM 1358 N N . GLY A 1 182 ? -53.721 -5.273 66.911 1.00 90.62 182 GLY A N 1
ATOM 1359 C CA . GLY A 1 182 ? -53.854 -3.972 66.253 1.00 90.62 182 GLY A CA 1
ATOM 1360 C C . GLY A 1 182 ? -52.811 -2.953 66.725 1.00 90.62 182 GLY A C 1
ATOM 1361 O O . GLY A 1 182 ? -52.156 -2.311 65.904 1.00 90.62 182 GLY A O 1
ATOM 1362 N N . PHE A 1 183 ? -52.589 -2.858 68.036 1.00 90.81 183 PHE A N 1
ATOM 1363 C CA . PHE A 1 183 ? -51.600 -1.957 68.629 1.00 90.81 183 PHE A CA 1
ATOM 1364 C C . PHE A 1 183 ? -50.165 -2.288 68.194 1.00 90.81 183 PHE A C 1
ATOM 1366 O O . PHE A 1 183 ? -49.391 -1.384 67.876 1.00 90.81 183 PHE A O 1
ATOM 1373 N N . ALA A 1 184 ? -49.813 -3.575 68.111 1.00 91.38 184 ALA A N 1
ATOM 1374 C CA . ALA A 1 184 ? -48.507 -4.004 67.611 1.0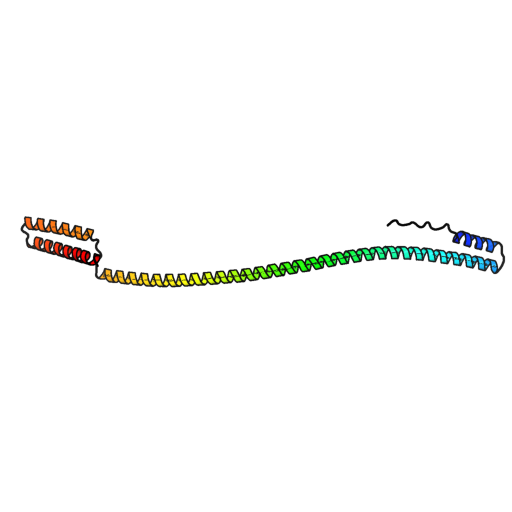0 91.38 184 ALA A CA 1
ATOM 1375 C C . ALA A 1 184 ? -48.269 -3.552 66.156 1.00 91.38 184 ALA A C 1
ATOM 1377 O O . ALA A 1 184 ? -47.166 -3.125 65.806 1.00 91.38 184 ALA A O 1
ATOM 1378 N N . ILE A 1 185 ? -49.309 -3.576 65.315 1.00 92.06 185 ILE A N 1
ATOM 1379 C CA . ILE A 1 185 ? -49.227 -3.077 63.936 1.00 92.06 185 ILE A CA 1
ATOM 1380 C C . ILE A 1 185 ? -49.089 -1.547 63.905 1.00 92.06 185 ILE A C 1
ATOM 1382 O O . ILE A 1 185 ? -48.273 -1.029 63.140 1.00 92.06 185 ILE A O 1
ATOM 1386 N N . ASP A 1 186 ? -49.822 -0.815 64.747 1.00 91.38 186 ASP A N 1
ATOM 1387 C CA . ASP A 1 186 ? -49.695 0.647 64.850 1.00 91.38 186 ASP A CA 1
ATOM 1388 C C . ASP A 1 186 ? -48.282 1.062 65.286 1.00 91.38 186 ASP A C 1
ATOM 1390 O O . ASP A 1 186 ? -47.710 2.018 64.749 1.00 91.38 186 ASP A O 1
ATOM 1394 N N . GLN A 1 187 ? -47.667 0.308 66.200 1.00 88.81 187 GLN A N 1
ATOM 1395 C CA . GLN A 1 187 ? -46.282 0.528 66.611 1.00 88.81 187 GLN A CA 1
ATOM 1396 C C . GLN A 1 187 ? -45.304 0.300 65.447 1.00 88.81 187 GLN A C 1
ATOM 1398 O O . GLN A 1 187 ? -44.412 1.118 65.219 1.00 88.81 187 GLN A O 1
ATOM 1403 N N . ALA A 1 188 ? -45.503 -0.756 64.653 1.00 86.81 188 ALA A N 1
ATOM 1404 C CA . ALA A 1 188 ? -44.675 -1.021 63.477 1.00 86.81 188 ALA A CA 1
ATOM 1405 C C . ALA A 1 188 ? -44.824 0.069 62.393 1.00 86.81 188 ALA A C 1
ATOM 1407 O O . ALA A 1 188 ? -43.838 0.508 61.796 1.00 86.81 188 ALA A O 1
ATOM 1408 N N . LEU A 1 189 ? -46.048 0.556 62.157 1.00 88.00 189 LEU A N 1
ATOM 1409 C CA . LEU A 1 189 ? -46.330 1.617 61.182 1.00 88.00 189 LEU A CA 1
ATOM 1410 C C . LEU A 1 189 ? -45.784 2.989 61.616 1.00 88.00 189 LEU A C 1
ATOM 1412 O O . LEU A 1 189 ? -45.336 3.771 60.773 1.00 88.00 189 LEU A O 1
ATOM 1416 N N . THR A 1 190 ? -45.808 3.291 62.916 1.00 86.00 190 THR A N 1
ATOM 1417 C CA . THR A 1 190 ? -45.281 4.552 63.467 1.00 86.00 190 THR A CA 1
ATOM 1418 C C . THR A 1 190 ? -43.756 4.577 63.497 1.00 86.00 190 THR A C 1
ATOM 1420 O O . THR A 1 190 ? -43.181 5.589 63.098 1.00 86.00 190 THR A O 1
ATOM 1423 N N . ALA A 1 191 ? -43.107 3.458 63.840 1.00 80.06 191 ALA A N 1
ATOM 1424 C CA . ALA A 1 191 ? -41.650 3.315 63.778 1.00 80.06 191 ALA A CA 1
ATOM 1425 C C . ALA A 1 191 ? -41.090 3.575 62.365 1.00 80.06 191 ALA A C 1
ATOM 1427 O O . ALA A 1 191 ? -40.043 4.207 62.216 1.00 80.06 191 ALA A O 1
ATOM 1428 N N . LYS A 1 192 ? -41.816 3.168 61.313 1.00 68.88 192 LYS A N 1
ATOM 1429 C CA . LYS A 1 192 ? -41.452 3.495 59.925 1.00 68.88 192 LYS A CA 1
ATOM 1430 C C . LYS A 1 192 ? -41.563 4.992 59.617 1.00 68.88 192 LYS A C 1
ATOM 1432 O O . LYS A 1 192 ? -40.673 5.558 58.993 1.00 68.88 192 LYS A O 1
ATOM 1437 N N . LYS A 1 193 ? -42.634 5.653 60.068 1.00 68.88 193 LYS A N 1
ATOM 1438 C CA . LYS A 1 193 ? -42.872 7.083 59.800 1.00 68.88 193 LYS A CA 1
ATOM 1439 C C . LYS A 1 193 ? -41.777 7.984 60.383 1.00 68.88 193 LYS A C 1
ATOM 1441 O O . LYS A 1 193 ? -41.487 9.025 59.807 1.00 68.88 193 LYS A O 1
ATOM 1446 N N . THR A 1 194 ? -41.177 7.587 61.503 1.00 61.12 194 THR A N 1
ATOM 1447 C CA . THR A 1 194 ? -40.035 8.288 62.110 1.00 61.12 194 THR A CA 1
ATOM 1448 C C . THR A 1 194 ? -38.707 8.028 61.398 1.00 61.12 194 THR A C 1
ATOM 1450 O O . THR A 1 194 ? -37.829 8.878 61.466 1.00 61.12 194 THR A O 1
ATOM 1453 N N . ALA A 1 195 ? -38.559 6.894 60.704 1.00 61.59 195 ALA A N 1
ATOM 1454 C CA . ALA A 1 195 ? -37.344 6.551 59.963 1.00 61.59 195 ALA A CA 1
ATOM 1455 C C . ALA A 1 195 ? -37.241 7.260 58.597 1.00 61.59 195 ALA A C 1
ATOM 1457 O O . ALA A 1 195 ? -36.137 7.554 58.166 1.00 61.59 195 ALA A O 1
ATOM 1458 N N . ASP A 1 196 ? -38.365 7.588 57.947 1.00 56.12 196 ASP A N 1
ATOM 1459 C CA . ASP A 1 196 ? -38.393 8.328 56.666 1.00 56.12 196 ASP A CA 1
ATOM 1460 C C . ASP A 1 196 ? -38.214 9.864 56.825 1.00 56.12 196 ASP A C 1
ATOM 1462 O O . ASP A 1 196 ? -38.197 10.589 55.832 1.00 56.12 196 ASP A O 1
ATOM 1466 N N . GLN A 1 197 ? -38.143 10.393 58.057 1.00 48.59 197 GLN A N 1
ATOM 1467 C CA . GLN A 1 197 ? -38.048 11.839 58.348 1.00 48.59 197 GLN A CA 1
ATOM 1468 C C . GLN A 1 197 ? -36.653 12.315 58.796 1.00 48.59 197 GLN A C 1
ATOM 1470 O O . GLN A 1 197 ? -36.494 13.504 59.082 1.00 48.59 197 GLN A O 1
ATOM 1475 N N . GLY A 1 198 ? -35.667 11.417 58.871 1.00 40.09 198 GLY A N 1
ATOM 1476 C CA . GLY A 1 198 ? -34.260 11.721 59.164 1.00 40.09 198 GLY A CA 1
ATOM 1477 C C . GLY A 1 198 ? -33.365 11.333 58.001 1.00 40.09 198 GLY A C 1
ATOM 1478 O O . GLY A 1 198 ? -32.367 12.054 57.788 1.00 40.09 198 GLY A O 1
#

Sequence (198 aa):
MSATVVPLPPNSSSETTDFLRRMASMVSGRNGEMLLRAAALIESLAQRAMTAERLFHQQQEEHTRSTVLREAAELASDAMVGQIEALRAQLAEVTATAAAEREAFDAERGKLIGLMQSAESHIGKLTTELDGLRASVDSFNATAVSVPIEVLRLARTQFDVLSAGFARKGDVISQAMSEIGGFAIDQALTAKKTADQG

Foldseek 3Di:
DDDPPPPDPPPPLVVQLVVLQVVLVVDDDPSSVVSNVVSVVSVVVVVVVVVVVVVVVVVVVVVVVVVVVVVVVVVVVVVVVVVVVVVVVVVVVVVVVVVVVVVVVVVVVVVVVVVVVVVVVVVVVVVVVVVVVVVVVVVVCVPDPDDPLVVLVVLLVVLVVQLVVCVVVVNVVSNVVSVVSNVVSVVVNVVVVVVVPD